Protein AF-0000000085050163 (afdb_homodimer)

Nearest PDB structures (foldseek):
  8awo-assembly1_B  TM=8.388E-01  e=6.035E-08  Thermotoga maritima
  8awn-assembly1_A-2  TM=8.348E-01  e=1.025E-07  Thermotoga maritima
  8awp-assembly1_B  TM=8.359E-01  e=2.039E-07  Thermotoga maritima
  8hjx-assembly1_B  TM=8.318E-01  e=3.650E-07  Thermotoga maritima MSB8
  8zyg-assembly1_B  TM=8.337E-01  e=4.279E-07  Thermotoga maritima MSB8

Sequence (232 aa):
MVVVDERTIEKTEPNPHGRIGLSTSYRISDQAPNRSMEFRKRILHPGSAIGLHPIDHDEVYYVISGTGEVTSDGIAKPLSAGMAAYLYSGSEVGIKQTGSEPLTLIIAYPLKERKPMVVVDERTIEKTEPNPHGRIGLSTSYRISDQAPNRSMEFRKRILHPGSAIGLHPIDHDEVYYVISGTGEVTSDGIAKPLSAGMAAYLYSGSEVGIKQTGSEPLTLIIAYPLKERKP

Secondary structure (DSSP, 8-state):
-EEEEGGGSEEEEEPTTT-BSEEEEE-GGGGSTTEEEEEEEEEEPTT-EEEEEE-SS-EEEEEEESEEEEEETTEEEEEETTEEEEE-TT-EEEEEEESSS-EEEEEEEEEEEEE-/-EEEEGGGSEEEEEPTTT-BSEEEEE-GGGGSTTEEEEEEEEEEPTT-EEEEEE-SS-EEEEEEESEEEEEETTEEEEEETTEEEEE-TT-EEEEEEESSS-EEEEEEEEEEEEE-

Organism: Asticcacaulis excentricus (strain ATCC 15261 / DSM 4724 / KCTC 12464 / NCIMB 9791 / VKM B-1370 / CB 48) (NCBI:txid573065)

Solvent-accessible surface area (backbone atoms only — not comparable to full-atom values): 11155 Å² total; per-residue (Å²): 114,41,78,45,55,41,84,81,51,62,42,78,42,67,23,57,53,82,51,35,45,44,22,42,37,26,60,57,36,76,74,36,67,61,27,50,47,48,41,31,39,37,32,29,32,62,74,6,28,37,36,71,42,76,38,86,37,43,36,36,45,34,26,71,34,40,28,28,38,37,31,44,70,86,46,73,45,79,42,34,55,52,19,32,37,42,38,52,51,73,34,37,33,30,36,31,33,34,70,86,49,46,20,29,31,40,39,38,31,49,43,96,58,66,38,107,113,44,77,45,54,41,82,80,51,61,41,78,42,66,24,58,53,82,50,37,45,45,22,42,36,24,61,58,37,76,75,35,68,61,29,49,47,47,41,30,39,35,34,28,32,62,74,7,27,38,35,72,43,76,39,87,36,44,36,35,46,34,27,70,35,39,27,27,38,38,33,44,69,86,46,73,46,81,40,34,53,52,21,32,38,42,40,51,51,73,36,36,34,31,37,32,33,34,70,85,49,47,20,30,32,40,40,38,32,50,42,96,58,67,37,105

Structure (mmCIF, N/CA/C/O backbone):
data_AF-0000000085050163-model_v1
#
loop_
_entity.id
_entity.type
_entity.pdbx_description
1 polymer 'Cupin 2 conserved barrel domain protein'
#
loop_
_atom_site.group_PDB
_atom_site.id
_atom_site.type_symbol
_atom_site.label_atom_id
_atom_site.label_alt_id
_atom_site.label_comp_id
_atom_site.label_asym_id
_atom_site.label_entity_id
_atom_site.label_seq_id
_atom_site.pdbx_PDB_ins_code
_atom_site.Cartn_x
_atom_site.Cartn_y
_atom_site.Cartn_z
_atom_site.occupancy
_atom_site.B_iso_or_equiv
_atom_site.auth_seq_id
_atom_site.auth_comp_id
_atom_site.auth_asym_id
_atom_site.auth_atom_id
_atom_site.pdbx_PDB_model_num
ATOM 1 N N . MET A 1 1 ? -11.891 -13.156 -2.633 1 98.38 1 MET A N 1
ATOM 2 C CA . MET A 1 1 ? -11.188 -11.984 -3.143 1 98.38 1 MET A CA 1
ATOM 3 C C . MET A 1 1 ? -12.172 -10.906 -3.582 1 98.38 1 MET A C 1
ATOM 5 O O . MET A 1 1 ? -13.266 -11.219 -4.051 1 98.38 1 MET A O 1
ATOM 9 N N . VAL A 1 2 ? -11.805 -9.617 -3.42 1 98.81 2 VAL A N 1
ATOM 10 C CA . VAL A 1 2 ? -12.508 -8.469 -3.979 1 98.81 2 VAL A CA 1
ATOM 11 C C . VAL A 1 2 ? -11.578 -7.699 -4.914 1 98.81 2 VAL A C 1
ATOM 13 O O . VAL A 1 2 ? -10.469 -7.332 -4.531 1 98.81 2 VAL A O 1
ATOM 16 N N . VAL A 1 3 ? -11.992 -7.48 -6.156 1 98.94 3 VAL A N 1
ATOM 17 C CA . VAL A 1 3 ? -11.234 -6.668 -7.102 1 98.94 3 VAL A CA 1
ATOM 18 C C . VAL A 1 3 ? -11.867 -5.285 -7.219 1 98.94 3 VAL A C 1
ATOM 20 O O . VAL A 1 3 ? -13.078 -5.164 -7.41 1 98.94 3 VAL A O 1
ATOM 23 N N . VAL A 1 4 ? -11.102 -4.293 -7.125 1 98.94 4 VAL A N 1
ATOM 24 C CA . VAL A 1 4 ? -11.555 -2.906 -7.125 1 98.94 4 VAL A CA 1
ATOM 25 C C . VAL A 1 4 ? -10.844 -2.127 -8.227 1 98.94 4 VAL A C 1
ATOM 27 O O . VAL A 1 4 ? -9.617 -2.188 -8.352 1 98.94 4 VAL A O 1
ATOM 30 N N . ASP A 1 5 ? -11.578 -1.452 -9.031 1 98.94 5 ASP A N 1
ATOM 31 C CA . ASP A 1 5 ? -11.055 -0.436 -9.938 1 98.94 5 ASP A CA 1
ATOM 32 C C . ASP A 1 5 ? -11.148 0.957 -9.32 1 98.94 5 ASP A C 1
ATOM 34 O O . ASP A 1 5 ? -12.25 1.485 -9.141 1 98.94 5 ASP A O 1
ATOM 38 N N . GLU A 1 6 ? -9.969 1.551 -9.039 1 98.88 6 GLU A N 1
ATOM 39 C CA . GLU A 1 6 ? -10.008 2.814 -8.305 1 98.88 6 GLU A CA 1
ATOM 40 C C . GLU A 1 6 ? -10.812 3.865 -9.07 1 98.88 6 GLU A C 1
ATOM 42 O O . GLU A 1 6 ? -11.391 4.77 -8.461 1 98.88 6 GLU A O 1
ATOM 47 N N . ARG A 1 7 ? -10.961 3.742 -10.305 1 98.69 7 ARG A N 1
ATOM 48 C CA . ARG A 1 7 ? -11.695 4.719 -11.102 1 98.69 7 ARG A CA 1
ATOM 49 C C . ARG A 1 7 ? -13.172 4.738 -10.727 1 98.69 7 ARG A C 1
ATOM 51 O O . ARG A 1 7 ? -13.883 5.707 -11.016 1 98.69 7 ARG A O 1
ATOM 58 N N . THR A 1 8 ? -13.625 3.67 -10.156 1 98.81 8 THR A N 1
ATOM 59 C CA . THR A 1 8 ? -15.047 3.564 -9.836 1 98.81 8 THR A CA 1
ATOM 60 C C . THR A 1 8 ? -15.336 4.145 -8.453 1 98.81 8 THR A C 1
ATOM 62 O O . THR A 1 8 ? -16.5 4.242 -8.047 1 98.81 8 THR A O 1
ATOM 65 N N . ILE A 1 9 ? -14.32 4.59 -7.746 1 98.81 9 ILE A N 1
ATOM 66 C CA . ILE A 1 9 ? -14.539 5.008 -6.367 1 98.81 9 ILE A CA 1
ATOM 67 C C . ILE A 1 9 ? -13.898 6.375 -6.133 1 98.81 9 ILE A C 1
ATOM 69 O O . ILE A 1 9 ? -13.719 6.797 -4.984 1 98.81 9 ILE A O 1
ATOM 73 N N . GLU A 1 10 ? -13.484 7.02 -7.164 1 98.81 10 GLU A N 1
ATOM 74 C CA . GLU A 1 10 ? -12.82 8.32 -7.094 1 98.81 10 GLU A CA 1
ATOM 75 C C . GLU A 1 10 ? -13.727 9.367 -6.453 1 98.81 10 GLU A C 1
ATOM 77 O O . GLU A 1 10 ? -14.906 9.477 -6.801 1 98.81 10 GLU A O 1
ATOM 82 N N . LYS A 1 11 ? -13.18 10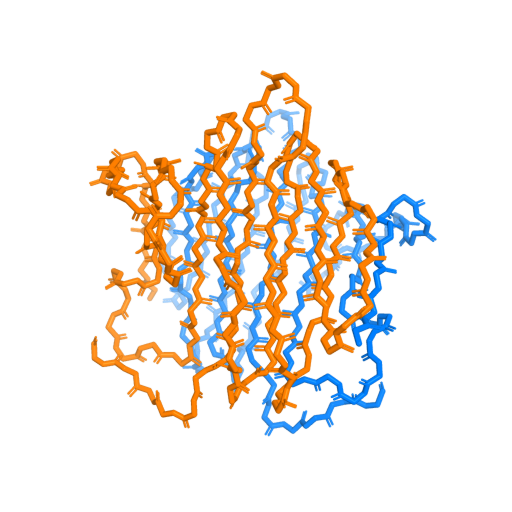.07 -5.488 1 98.81 11 LYS A N 1
ATOM 83 C CA . LYS A 1 11 ? -13.93 11.148 -4.855 1 98.81 11 LYS A CA 1
ATOM 84 C C . LYS A 1 11 ? -13.023 12.328 -4.508 1 98.81 11 LYS A C 1
ATOM 86 O O . LYS A 1 11 ? -11.977 12.141 -3.891 1 98.81 11 LYS A O 1
ATOM 91 N N . THR A 1 12 ? -13.359 13.531 -4.945 1 98.75 12 THR A N 1
ATOM 92 C CA . THR A 1 12 ? -12.688 14.742 -4.48 1 98.75 12 THR A CA 1
ATOM 93 C C . THR A 1 12 ? -13.344 15.273 -3.209 1 98.75 12 THR A C 1
ATOM 95 O O . THR A 1 12 ? -14.555 15.492 -3.174 1 98.75 12 THR A O 1
ATOM 98 N N . GLU A 1 13 ? -12.586 15.477 -2.17 1 98.62 13 GLU A N 1
ATOM 99 C CA . GLU A 1 13 ? -13.133 15.859 -0.87 1 98.62 13 GLU A CA 1
ATOM 100 C C . GLU A 1 13 ? -12.094 16.578 -0.021 1 98.62 13 GLU A C 1
ATOM 102 O O . GLU A 1 13 ? -10.898 16.531 -0.319 1 98.62 13 GLU A O 1
ATOM 107 N N . PRO A 1 14 ? -12.578 17.344 0.993 1 98.38 14 PRO A N 1
ATOM 108 C CA . PRO A 1 14 ? -11.602 17.922 1.92 1 98.38 14 PRO A CA 1
ATOM 109 C C . PRO A 1 14 ? -10.711 16.859 2.576 1 98.38 14 PRO A C 1
ATOM 111 O O . PRO A 1 14 ? -11.148 15.727 2.777 1 98.38 14 PRO A O 1
ATOM 114 N N . ASN A 1 15 ? -9.453 17.297 2.84 1 98.38 15 ASN A N 1
ATOM 115 C CA . ASN A 1 15 ? -8.539 16.359 3.477 1 98.38 15 ASN A CA 1
ATOM 116 C C . ASN A 1 15 ? -8.953 16.062 4.914 1 98.38 15 ASN A C 1
ATOM 118 O O . ASN A 1 15 ? -9.555 16.906 5.582 1 98.38 15 ASN A O 1
ATOM 122 N N . PRO A 1 16 ? -8.641 14.867 5.32 1 97.69 16 PRO A N 1
ATOM 123 C CA . PRO A 1 16 ? -8.883 14.57 6.73 1 97.69 16 PRO A CA 1
ATOM 124 C C . PRO A 1 16 ? -7.941 15.32 7.668 1 97.69 16 PRO A C 1
ATOM 126 O O . PRO A 1 16 ? -6.895 15.805 7.234 1 97.69 16 PRO A O 1
ATOM 129 N N . HIS A 1 17 ? -8.422 15.391 8.914 1 98 17 HIS A N 1
ATOM 130 C CA . HIS A 1 17 ? -7.625 15.938 10 1 98 17 HIS A CA 1
ATOM 131 C C . HIS A 1 17 ? -7.266 17.406 9.742 1 98 17 HIS A C 1
ATOM 133 O O . HIS A 1 17 ? -6.098 17.719 9.531 1 98 17 HIS A O 1
ATOM 139 N N . GLY A 1 18 ? -8.133 18.281 9.82 1 96.38 18 GLY A N 1
ATOM 140 C CA . GLY A 1 18 ? -7.895 19.703 9.719 1 96.38 18 GLY A CA 1
ATOM 141 C C . GLY A 1 18 ? -8.578 20.344 8.523 1 96.38 18 GLY A C 1
ATOM 142 O O . GLY A 1 18 ? -8.766 21.562 8.477 1 96.38 18 GLY A O 1
ATOM 143 N N . ARG A 1 19 ? -8.953 19.484 7.441 1 96.44 19 ARG A N 1
ATOM 144 C CA . ARG A 1 19 ? -9.594 19.969 6.223 1 96.44 19 ARG A CA 1
ATOM 145 C C . ARG A 1 19 ? -8.711 20.984 5.5 1 96.44 19 ARG A C 1
ATOM 147 O O . ARG A 1 19 ? -9.195 22.031 5.062 1 96.44 19 ARG A O 1
ATOM 154 N N . ILE A 1 20 ? -7.508 20.688 5.441 1 98.31 20 ILE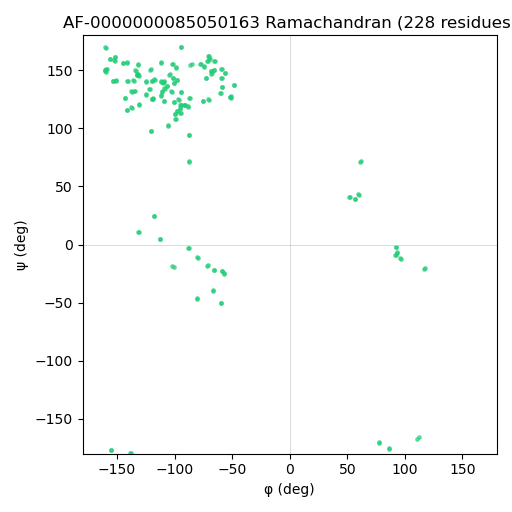 A N 1
ATOM 155 C CA . ILE A 1 20 ? -6.543 21.594 4.816 1 98.31 20 ILE A CA 1
ATOM 156 C C . ILE A 1 20 ? -6.469 21.312 3.318 1 98.31 20 ILE A C 1
ATOM 158 O O . ILE A 1 20 ? -5.703 20.438 2.881 1 98.31 20 ILE A O 1
ATOM 162 N N . GLY A 1 21 ? -7.215 22.016 2.539 1 98.56 21 GLY A N 1
ATOM 163 C CA . GLY A 1 21 ? -7.238 21.828 1.098 1 98.56 21 GLY A CA 1
ATOM 164 C C . GLY A 1 21 ? -8.047 20.609 0.666 1 98.56 21 GLY A C 1
ATOM 165 O O . GLY A 1 21 ? -8.758 20.016 1.476 1 98.56 21 GLY A O 1
ATOM 166 N N . LEU A 1 22 ? -7.883 20.359 -0.637 1 98.69 22 LEU A N 1
ATOM 167 C CA . LEU A 1 22 ? -8.648 19.266 -1.237 1 98.69 22 LEU A CA 1
ATOM 168 C C . LEU A 1 22 ? -7.738 18.125 -1.638 1 98.69 22 LEU A C 1
ATOM 170 O O . LEU A 1 22 ? -6.527 18.297 -1.792 1 98.69 22 LEU A O 1
ATOM 174 N N . SER A 1 23 ? -8.32 16.984 -1.714 1 98.81 23 SER A N 1
ATOM 175 C CA . SER A 1 23 ? -7.664 15.812 -2.266 1 98.81 23 SER A CA 1
ATOM 176 C C . SER A 1 23 ? -8.633 14.977 -3.1 1 98.81 23 SER A C 1
ATOM 178 O O . SER A 1 23 ? -9.844 15.164 -3.021 1 98.81 23 SER A O 1
ATOM 180 N N . THR A 1 24 ? -8.078 14.219 -3.982 1 98.94 24 THR A N 1
ATOM 181 C CA . THR A 1 24 ? -8.797 13.117 -4.605 1 98.94 24 THR A CA 1
ATOM 182 C C . THR A 1 24 ? -8.516 11.805 -3.875 1 98.94 24 THR A C 1
ATOM 184 O O . THR A 1 24 ? -7.363 11.375 -3.781 1 98.94 24 THR A O 1
ATOM 187 N N . SER A 1 25 ? -9.586 11.219 -3.379 1 98.88 25 SER A N 1
ATOM 188 C CA . SER A 1 25 ? -9.422 10.031 -2.543 1 98.88 25 SER A CA 1
ATOM 189 C C . SER A 1 25 ? -9.922 8.781 -3.254 1 98.88 25 SER A C 1
ATOM 191 O O . SER A 1 25 ? -10.906 8.828 -3.998 1 98.88 25 SER A O 1
ATOM 193 N N . TYR A 1 26 ? -9.211 7.648 -3.135 1 98.94 26 TYR A N 1
ATOM 194 C CA . TYR A 1 26 ? -9.586 6.293 -3.52 1 98.94 26 TYR A CA 1
ATOM 195 C C . TYR A 1 26 ? -9.562 5.359 -2.316 1 98.94 26 TYR A C 1
ATOM 197 O O . TYR A 1 26 ? -8.508 4.852 -1.938 1 98.94 26 TYR A O 1
ATOM 205 N N . ARG A 1 27 ? -10.727 5.133 -1.739 1 98.69 27 ARG A N 1
ATOM 206 C CA . ARG A 1 27 ? -10.828 4.301 -0.543 1 98.69 27 ARG A CA 1
ATOM 207 C C . ARG A 1 27 ? -10.992 2.83 -0.911 1 98.69 27 ARG A C 1
ATOM 209 O O . ARG A 1 27 ? -12.023 2.225 -0.624 1 98.69 27 ARG A O 1
ATOM 216 N N . ILE A 1 28 ? -9.984 2.283 -1.381 1 98.94 28 ILE A N 1
ATOM 217 C CA . ILE A 1 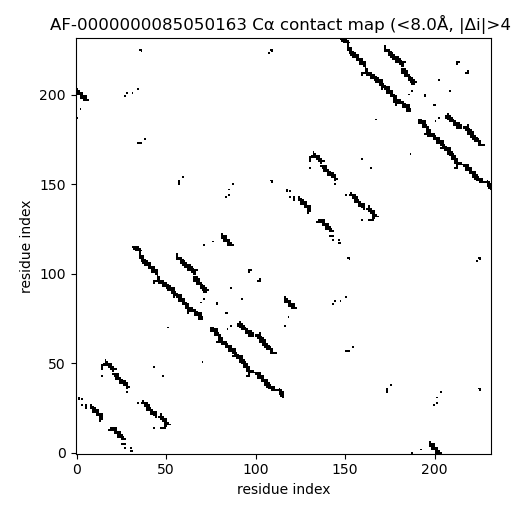28 ? -9.953 0.977 -2.029 1 98.94 28 ILE A CA 1
ATOM 218 C C . ILE A 1 28 ? -10.438 -0.095 -1.058 1 98.94 28 ILE A C 1
ATOM 220 O O . ILE A 1 28 ? -11.375 -0.843 -1.366 1 98.94 28 ILE A O 1
ATOM 224 N N . SER A 1 29 ? -9.914 -0.163 0.158 1 98.81 29 SER A N 1
ATOM 225 C CA . SER A 1 29 ? -10.211 -1.256 1.078 1 98.81 29 SER A CA 1
ATOM 226 C C . SER A 1 29 ? -11.641 -1.158 1.605 1 98.81 29 SER A C 1
ATOM 228 O O . SER A 1 29 ? -12.172 -2.129 2.145 1 98.81 29 SER A O 1
ATOM 230 N N . ASP A 1 30 ? -12.242 0.038 1.482 1 98.56 30 ASP A N 1
ATOM 231 C CA . ASP A 1 30 ? -13.641 0.165 1.875 1 98.56 30 ASP A CA 1
ATOM 232 C C . ASP A 1 30 ? -14.523 -0.822 1.109 1 98.56 30 ASP A C 1
ATOM 234 O O . ASP A 1 30 ? -15.625 -1.149 1.548 1 98.56 30 ASP A O 1
ATOM 238 N N . GLN A 1 31 ? -14.086 -1.239 -0.059 1 98.75 31 GLN A N 1
ATOM 239 C CA . GLN A 1 31 ? -14.891 -2.115 -0.904 1 98.75 31 GLN A CA 1
ATOM 240 C C . GLN A 1 31 ? -14.797 -3.564 -0.438 1 98.75 31 GLN A C 1
ATOM 242 O O . GLN A 1 31 ? -15.562 -4.418 -0.896 1 98.75 31 GLN A O 1
ATOM 247 N N . ALA A 1 32 ? -13.898 -3.928 0.448 1 98.75 32 ALA A N 1
ATOM 248 C CA . ALA A 1 32 ? -13.672 -5.281 0.947 1 98.75 32 ALA A CA 1
ATOM 249 C C . ALA A 1 32 ? -14.359 -5.492 2.293 1 98.75 32 ALA A C 1
ATOM 251 O O . ALA A 1 32 ? -13.922 -4.957 3.312 1 98.75 32 ALA A O 1
ATOM 252 N N . PRO A 1 33 ? -15.406 -6.246 2.299 1 98.5 33 PRO A N 1
ATOM 253 C CA . PRO A 1 33 ? -16.047 -6.516 3.592 1 98.5 33 PRO A CA 1
ATOM 254 C C . PRO A 1 33 ? -15.148 -7.328 4.527 1 98.5 33 PRO A C 1
ATOM 256 O O . PRO A 1 33 ? -14.32 -8.117 4.066 1 98.5 33 PRO A O 1
ATOM 259 N N . ASN A 1 34 ? -15.336 -7.094 5.801 1 98.5 34 ASN A N 1
ATOM 260 C CA . ASN A 1 34 ? -14.633 -7.848 6.836 1 98.5 34 ASN A CA 1
ATOM 261 C C . ASN A 1 34 ? -13.117 -7.758 6.668 1 98.5 34 ASN A C 1
ATOM 263 O O . ASN A 1 34 ? -12.414 -8.758 6.809 1 98.5 34 ASN A O 1
ATOM 267 N N . ARG A 1 35 ? -12.664 -6.598 6.309 1 98.62 35 ARG A N 1
ATOM 268 C CA . ARG A 1 35 ? -11.242 -6.379 6.059 1 98.62 35 ARG A CA 1
ATOM 269 C C . ARG A 1 35 ? -10.469 -6.25 7.367 1 98.62 35 ARG A C 1
ATOM 271 O O . ARG A 1 35 ? -11.008 -5.781 8.367 1 98.62 35 ARG A O 1
ATOM 278 N N . SER A 1 36 ? -9.148 -6.559 7.32 1 98.81 36 SER A N 1
ATOM 279 C CA . SER A 1 36 ? -8.281 -6.457 8.484 1 98.81 36 SER A CA 1
ATOM 280 C C . SER A 1 36 ? -7.25 -5.348 8.312 1 98.81 36 SER A C 1
ATOM 282 O O . SER A 1 36 ? -6.359 -5.18 9.148 1 98.81 36 SER A O 1
ATOM 284 N N . MET A 1 37 ? -7.352 -4.605 7.215 1 98.81 37 MET A N 1
ATOM 285 C CA . MET A 1 37 ? -6.438 -3.498 6.973 1 98.81 37 MET A CA 1
ATOM 286 C C . MET A 1 37 ? -7.094 -2.426 6.109 1 98.81 37 MET A C 1
ATOM 288 O O . MET A 1 37 ? -8.07 -2.701 5.406 1 98.81 37 MET A O 1
ATOM 292 N N . GLU A 1 38 ? -6.574 -1.278 6.195 1 98.88 38 GLU A N 1
ATOM 293 C CA . GLU A 1 38 ? -6.922 -0.18 5.297 1 98.88 38 GLU A CA 1
ATOM 294 C C . GLU A 1 38 ? -5.867 -0.006 4.207 1 98.88 38 GLU A C 1
ATOM 296 O O . GLU A 1 38 ? -4.676 -0.183 4.453 1 98.88 38 GLU A O 1
ATOM 301 N N . PHE A 1 39 ? -6.254 0.23 3.029 1 98.94 39 PHE A N 1
ATOM 302 C CA . PHE A 1 39 ? -5.438 0.543 1.863 1 98.94 39 PHE A CA 1
ATOM 303 C C . PHE A 1 39 ? -6.109 1.605 1.001 1 98.94 39 PHE A C 1
ATOM 305 O O . PHE A 1 39 ? -7.184 1.369 0.44 1 98.94 39 PHE A O 1
ATOM 312 N N . ARG A 1 40 ? -5.461 2.74 0.92 1 98.94 40 ARG A N 1
ATOM 313 C CA . ARG A 1 40 ? -6.023 3.885 0.213 1 98.94 40 ARG A CA 1
ATOM 314 C C . ARG A 1 40 ? -4.984 4.527 -0.702 1 98.94 40 ARG A C 1
ATOM 316 O O . ARG A 1 40 ? -3.781 4.43 -0.45 1 98.94 40 ARG A O 1
ATOM 323 N N . LYS A 1 41 ? -5.457 5.066 -1.732 1 98.94 41 LYS A N 1
ATOM 324 C CA . LYS A 1 41 ? -4.703 6.043 -2.514 1 98.94 41 LYS A CA 1
ATOM 325 C C . LYS A 1 41 ? -5.277 7.445 -2.338 1 98.94 41 LYS A C 1
ATOM 327 O O . LYS A 1 41 ? -6.496 7.621 -2.293 1 98.94 41 LYS A O 1
ATOM 332 N N . ARG A 1 42 ? -4.48 8.383 -2.131 1 98.94 42 ARG A N 1
ATOM 333 C CA . ARG A 1 42 ? -4.926 9.766 -1.989 1 98.94 42 ARG A CA 1
ATOM 334 C C . ARG A 1 42 ? -4.004 10.719 -2.746 1 98.94 42 ARG A C 1
ATOM 336 O O . ARG A 1 42 ? -2.779 10.602 -2.66 1 98.94 42 ARG A O 1
ATOM 343 N N . ILE A 1 43 ? -4.555 11.578 -3.502 1 98.94 43 ILE A N 1
ATOM 344 C CA . ILE A 1 43 ? -3.834 12.625 -4.215 1 98.94 43 ILE A CA 1
ATOM 345 C C . ILE A 1 43 ? -4.074 13.969 -3.539 1 98.94 43 ILE A C 1
ATOM 347 O O . ILE A 1 43 ? -5.16 14.547 -3.65 1 98.94 43 ILE A O 1
ATOM 351 N N . LEU A 1 44 ? -3.107 14.414 -2.797 1 98.94 44 LEU A N 1
ATOM 352 C CA . LEU A 1 44 ? -3.193 15.734 -2.188 1 98.94 44 LEU A CA 1
ATOM 353 C C . LEU A 1 44 ? -2.945 16.828 -3.223 1 98.94 44 LEU A C 1
ATOM 355 O O . LEU A 1 44 ? -1.889 16.859 -3.855 1 98.94 44 LEU A O 1
ATOM 359 N N . HIS A 1 45 ? -3.906 17.734 -3.357 1 98.94 45 HIS A N 1
ATOM 360 C CA . HIS A 1 45 ? -3.758 18.828 -4.305 1 98.94 45 HIS A CA 1
ATOM 361 C C . HIS A 1 45 ? -2.725 19.844 -3.814 1 98.94 45 HIS A C 1
ATOM 363 O O . HIS A 1 45 ? -2.383 19.859 -2.631 1 98.94 45 HIS A O 1
ATOM 369 N N . PRO A 1 46 ? -2.176 20.625 -4.766 1 98.81 46 PRO A N 1
ATOM 370 C CA . PRO A 1 46 ? -1.146 21.578 -4.348 1 98.81 46 PRO A CA 1
ATOM 371 C C . PRO A 1 46 ? -1.59 22.438 -3.168 1 98.81 46 PRO A C 1
ATOM 373 O O . PRO A 1 46 ? -2.686 23 -3.191 1 98.81 46 PRO A O 1
ATOM 376 N N .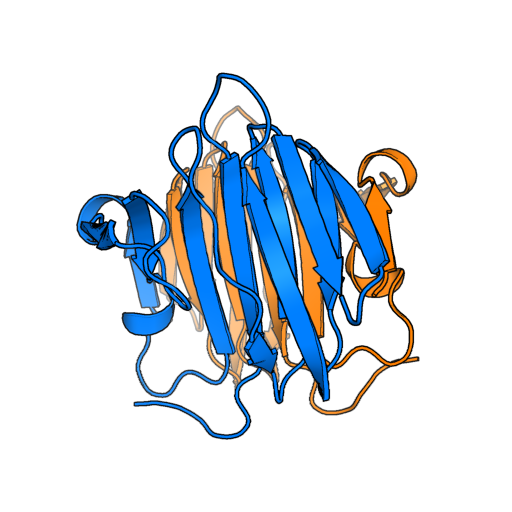 GLY A 1 47 ? -0.765 22.438 -2.178 1 98.38 47 GLY A N 1
ATOM 377 C CA . GLY A 1 47 ? -1.018 23.281 -1.013 1 98.38 47 GLY A CA 1
ATOM 378 C C . GLY A 1 47 ? -1.8 22.562 0.074 1 98.38 47 GLY A C 1
ATOM 379 O O . GLY A 1 47 ? -2.004 23.109 1.16 1 98.38 47 GLY A O 1
ATOM 380 N N . SER A 1 48 ? -2.195 21.359 -0.12 1 98.75 48 SER A N 1
ATOM 381 C CA . SER A 1 48 ? -3.053 20.641 0.814 1 98.75 48 SER A CA 1
ATOM 382 C C . SER A 1 48 ? -2.23 19.797 1.782 1 98.75 48 SER A C 1
ATOM 384 O O . SER A 1 48 ? -1.017 19.656 1.617 1 98.75 48 SER A O 1
ATOM 386 N N . ALA A 1 49 ? -2.955 19.281 2.797 1 98.88 49 ALA A N 1
ATOM 387 C CA . ALA A 1 49 ? -2.287 18.469 3.803 1 98.88 49 ALA A CA 1
ATOM 388 C C . ALA A 1 49 ? -3.287 17.578 4.543 1 98.88 49 ALA A C 1
ATOM 390 O O . ALA A 1 49 ? -4.48 17.891 4.586 1 98.88 49 ALA A O 1
ATOM 391 N N . ILE A 1 50 ? -2.766 16.469 4.977 1 98.88 50 ILE A N 1
ATOM 392 C CA . ILE A 1 50 ? -3.391 15.766 6.094 1 98.88 50 ILE A CA 1
ATOM 393 C C . ILE A 1 50 ? -2.828 16.297 7.41 1 98.88 50 ILE A C 1
ATOM 395 O O . ILE A 1 50 ? -1.631 16.172 7.676 1 98.88 50 ILE A O 1
ATOM 399 N N . GLY A 1 51 ? -3.666 16.828 8.188 1 98.81 51 GLY A N 1
ATOM 400 C CA . GLY A 1 51 ? -3.207 17.5 9.398 1 98.81 51 GLY A CA 1
ATOM 401 C C . GLY A 1 51 ? -2.686 16.531 10.445 1 98.81 51 GLY A C 1
ATOM 402 O O . GLY A 1 51 ? -2.98 15.344 10.398 1 98.81 51 GLY A O 1
ATOM 403 N N . LEU A 1 52 ? -1.909 17.125 11.398 1 98.81 52 LEU A N 1
ATOM 404 C CA . LEU A 1 52 ? -1.368 16.328 12.492 1 98.81 52 LEU A CA 1
ATOM 405 C C . LEU A 1 52 ? -2.488 15.656 13.289 1 98.81 52 LEU A C 1
ATOM 407 O O . LEU A 1 52 ? -3.5 16.281 13.594 1 98.81 52 LEU A O 1
ATOM 411 N N . HIS A 1 53 ? -2.359 14.398 13.625 1 98.88 53 HIS A N 1
ATOM 412 C CA . HIS A 1 53 ? -3.328 13.633 14.406 1 98.88 53 HIS A CA 1
ATOM 413 C C . HIS A 1 53 ? -2.686 12.398 15.023 1 98.88 53 HIS A C 1
ATOM 415 O O . HIS A 1 53 ? -1.735 11.844 14.461 1 98.88 53 HIS A O 1
ATOM 421 N N . PRO A 1 54 ? -3.141 11.984 16.141 1 98.75 54 PRO A N 1
ATOM 422 C CA . PRO A 1 54 ? -2.629 10.742 16.734 1 98.75 54 PRO A CA 1
ATOM 423 C C . PRO A 1 54 ? -3.121 9.5 16 1 98.75 54 PRO A C 1
ATOM 425 O O . PRO A 1 54 ? -4.246 9.477 15.492 1 98.75 54 PRO A O 1
ATOM 428 N N . ILE A 1 55 ? -2.244 8.523 15.914 1 98.75 55 ILE A N 1
ATOM 429 C CA . ILE A 1 55 ? -2.674 7.246 15.344 1 98.75 55 ILE A CA 1
ATOM 430 C C . ILE A 1 55 ? -2.463 6.133 16.359 1 98.75 55 ILE A C 1
ATOM 432 O O . ILE A 1 55 ? -1.535 6.191 17.172 1 98.75 55 ILE A O 1
ATOM 436 N N . ASP A 1 56 ? -3.271 5.117 16.297 1 98.5 56 ASP A N 1
ATOM 437 C CA . ASP A 1 56 ? -3.178 3.977 17.203 1 98.5 56 ASP A CA 1
ATOM 438 C C . ASP A 1 56 ? -2.879 2.688 16.438 1 98.5 56 ASP A C 1
ATOM 440 O O . ASP A 1 56 ? -3.266 1.601 16.875 1 98.5 56 ASP A O 1
ATOM 444 N N . HIS A 1 57 ? -2.332 2.781 15.367 1 98.75 57 HIS A N 1
ATOM 445 C CA . HIS A 1 57 ? -1.829 1.732 14.484 1 98.75 57 HIS A CA 1
ATOM 446 C C . HIS A 1 57 ? -0.553 2.174 13.773 1 98.75 57 HIS A C 1
ATOM 448 O O . HIS A 1 57 ? -0.278 3.371 13.672 1 98.75 57 HIS A O 1
ATOM 454 N N . ASP A 1 58 ? 0.284 1.175 13.328 1 98.88 58 ASP A N 1
ATOM 455 C CA . ASP A 1 58 ? 1.297 1.547 12.344 1 98.88 58 ASP A CA 1
ATOM 456 C C . ASP A 1 58 ? 0.652 1.978 11.031 1 98.88 58 ASP A C 1
ATOM 458 O O . ASP A 1 58 ? -0.498 1.629 10.75 1 98.88 58 ASP A O 1
ATOM 462 N N . GLU A 1 59 ? 1.414 2.734 10.305 1 98.88 59 GLU A N 1
ATOM 463 C CA . GLU A 1 59 ? 0.908 3.264 9.039 1 98.88 59 GLU A CA 1
ATOM 464 C C . GLU A 1 59 ? 2.047 3.547 8.062 1 98.88 59 GLU A C 1
ATOM 466 O O . GLU A 1 59 ? 3.127 3.977 8.469 1 98.88 59 GLU A O 1
ATOM 471 N N . VAL A 1 60 ? 1.831 3.248 6.793 1 99 60 VAL A N 1
ATOM 472 C CA . VAL A 1 60 ? 2.812 3.572 5.766 1 99 60 VAL A CA 1
ATOM 473 C C . VAL A 1 60 ? 2.258 4.66 4.848 1 99 60 VAL A C 1
ATOM 475 O O . VAL A 1 60 ? 1.107 4.586 4.41 1 99 60 VAL A O 1
ATOM 478 N N . TYR A 1 61 ? 2.969 5.734 4.617 1 99 61 TYR A N 1
ATOM 479 C CA . TYR A 1 61 ? 2.811 6.66 3.502 1 99 61 TYR A CA 1
ATOM 480 C C . TYR A 1 61 ? 3.832 6.375 2.408 1 99 61 TYR A C 1
ATOM 482 O O . TYR A 1 61 ? 5.039 6.52 2.625 1 99 61 TYR A O 1
ATOM 490 N N . TYR A 1 62 ? 3.457 5.926 1.286 1 99 62 TYR A N 1
ATOM 491 C CA . TYR A 1 62 ? 4.324 5.723 0.132 1 99 62 TYR A CA 1
ATOM 492 C C . TYR A 1 62 ? 3.996 6.711 -0.979 1 99 62 TYR A C 1
ATOM 494 O O . TYR A 1 62 ? 2.832 6.859 -1.36 1 99 62 TYR A O 1
ATOM 502 N N . VAL A 1 63 ? 5.016 7.383 -1.546 1 99 63 VAL A N 1
ATOM 503 C CA . VAL A 1 63 ? 4.797 8.422 -2.547 1 99 63 VAL A CA 1
ATOM 504 C C . VAL A 1 63 ? 4.93 7.828 -3.947 1 99 63 VAL A C 1
ATOM 506 O O . VAL A 1 63 ? 5.992 7.324 -4.316 1 99 63 VAL A O 1
ATOM 509 N N . ILE A 1 64 ? 3.848 7.879 -4.645 1 98.94 64 ILE A N 1
ATOM 510 C CA . ILE A 1 64 ? 3.867 7.473 -6.047 1 98.94 64 ILE A CA 1
ATOM 511 C C . ILE A 1 64 ? 4.422 8.609 -6.902 1 98.94 64 ILE A C 1
ATOM 513 O O . ILE A 1 64 ? 5.254 8.383 -7.781 1 98.94 64 ILE A O 1
ATOM 517 N N . SER A 1 65 ? 3.947 9.773 -6.668 1 98.88 65 SER A N 1
ATOM 518 C CA . SER A 1 65 ? 4.406 10.961 -7.391 1 98.88 65 SER A CA 1
ATOM 519 C C . SER A 1 65 ? 4.262 12.219 -6.539 1 98.88 65 SER A C 1
ATOM 521 O O . SER A 1 65 ? 3.492 12.234 -5.574 1 98.88 65 SER A O 1
ATOM 523 N N . GLY A 1 66 ? 4.988 13.266 -6.922 1 98.75 66 GLY A N 1
ATOM 524 C CA . GLY A 1 66 ? 4.949 14.531 -6.207 1 98.75 66 GLY A CA 1
ATOM 525 C C . GLY A 1 66 ? 5.918 14.586 -5.043 1 98.75 66 GLY A C 1
ATOM 526 O O . GLY A 1 66 ? 6.812 13.75 -4.93 1 98.75 66 GLY A O 1
ATOM 527 N N . THR A 1 67 ? 5.809 15.719 -4.328 1 98.75 67 THR A N 1
ATOM 528 C CA . THR A 1 67 ? 6.691 15.977 -3.199 1 98.75 67 THR A CA 1
ATOM 529 C C . THR A 1 67 ? 5.898 16.453 -1.989 1 98.75 67 THR A C 1
ATOM 531 O O . THR A 1 67 ? 4.895 17.156 -2.141 1 98.75 67 THR A O 1
ATOM 534 N N . GLY A 1 68 ? 6.383 16.047 -0.845 1 98.81 68 GLY A N 1
ATOM 535 C CA . GLY A 1 68 ? 5.754 16.469 0.395 1 98.81 68 GLY A CA 1
ATOM 536 C C . GLY A 1 68 ? 6.703 16.453 1.579 1 98.81 68 GLY A C 1
ATOM 537 O O . GLY A 1 68 ? 7.914 16.297 1.409 1 98.81 68 GLY A O 1
ATOM 538 N N . GLU A 1 69 ? 6.16 16.766 2.701 1 98.94 69 GLU A N 1
ATOM 539 C CA . GLU A 1 69 ? 6.84 16.688 3.992 1 98.94 69 GLU A CA 1
ATOM 540 C C . GLU A 1 69 ? 5.996 15.953 5.023 1 98.94 69 GLU A C 1
ATOM 542 O O . GLU A 1 69 ? 4.855 16.344 5.297 1 98.94 69 GLU A O 1
ATOM 547 N N . VAL A 1 70 ? 6.551 14.891 5.543 1 98.94 70 VAL A N 1
ATOM 548 C CA . VAL A 1 70 ? 5.867 14.094 6.559 1 98.94 70 VAL A CA 1
ATOM 549 C C . VAL A 1 70 ? 6.363 14.492 7.945 1 98.94 70 VAL A C 1
ATOM 551 O O . VAL A 1 70 ? 7.543 14.812 8.125 1 98.94 70 VAL A O 1
ATOM 554 N N . THR A 1 71 ? 5.453 14.523 8.836 1 98.94 71 THR A N 1
ATOM 555 C CA . THR A 1 71 ? 5.793 14.844 10.219 1 98.94 71 THR A CA 1
ATOM 556 C C . THR A 1 71 ? 5.375 13.711 11.156 1 98.94 71 THR A C 1
ATOM 558 O O . THR A 1 71 ? 4.277 13.164 11.023 1 98.94 71 THR A O 1
ATOM 561 N N . SER A 1 72 ? 6.246 13.328 12.039 1 98.94 72 SER A N 1
ATOM 562 C CA . SER A 1 72 ? 5.969 12.398 13.133 1 98.94 72 SER A CA 1
ATOM 563 C C . SER A 1 72 ? 6.594 12.867 14.438 1 98.94 72 SER A C 1
ATOM 565 O O . SER A 1 72 ? 7.812 13.047 14.516 1 98.94 72 SER A O 1
ATOM 567 N N . ASP A 1 73 ? 5.703 13.117 15.391 1 98.75 73 ASP A N 1
ATOM 568 C CA . ASP A 1 73 ? 6.125 13.531 16.719 1 98.75 73 ASP A CA 1
ATOM 569 C C . ASP A 1 73 ? 7.082 14.719 16.656 1 98.75 73 ASP A C 1
ATOM 571 O O . ASP A 1 73 ? 8.156 14.688 17.281 1 98.75 73 ASP A O 1
ATOM 575 N N . GLY A 1 74 ? 6.77 15.555 15.844 1 98.69 74 GLY A N 1
ATOM 576 C CA . GLY A 1 74 ? 7.473 16.828 15.797 1 98.69 74 GLY A CA 1
ATOM 577 C C . GLY A 1 74 ? 8.656 16.828 14.852 1 98.69 74 GLY A C 1
ATOM 578 O O . GLY A 1 74 ? 9.266 17.859 14.602 1 98.69 74 GLY A O 1
ATOM 579 N N . ILE A 1 75 ? 9.023 15.711 14.344 1 98.81 75 ILE A N 1
ATOM 580 C CA . ILE A 1 75 ? 10.125 15.617 13.391 1 98.81 75 ILE A CA 1
ATOM 581 C C . ILE A 1 75 ? 9.57 15.609 11.969 1 98.81 75 ILE A C 1
ATOM 583 O O . ILE A 1 75 ? 8.734 14.773 11.625 1 98.81 75 ILE A O 1
ATOM 587 N N . ALA A 1 76 ? 10.047 16.531 11.156 1 98.88 76 ALA A N 1
ATOM 588 C CA . ALA A 1 76 ? 9.617 16.641 9.766 1 98.88 76 ALA A CA 1
ATOM 589 C C . ALA A 1 76 ? 10.703 16.141 8.812 1 98.88 76 ALA A C 1
ATOM 591 O O . ALA A 1 76 ? 11.883 16.422 9.016 1 98.88 76 ALA A O 1
ATOM 592 N N . LYS A 1 77 ? 10.312 15.367 7.797 1 98.94 77 LYS A N 1
ATOM 593 C CA . LYS A 1 77 ? 11.227 14.875 6.766 1 98.94 77 LYS A CA 1
ATOM 594 C C . LYS A 1 77 ? 10.609 15.008 5.379 1 98.94 77 LYS A C 1
ATOM 596 O O . LYS A 1 77 ? 9.414 14.797 5.199 1 98.94 77 LYS A O 1
ATOM 601 N N . PRO A 1 78 ? 11.422 15.375 4.387 1 98.88 78 PRO A N 1
ATOM 602 C CA . PRO A 1 78 ? 10.906 15.406 3.016 1 98.88 78 PRO A CA 1
ATOM 603 C C . PRO A 1 78 ? 10.594 14.008 2.48 1 98.88 78 PRO A C 1
ATOM 605 O O . PRO A 1 78 ? 11.258 13.039 2.85 1 98.88 78 PRO A O 1
ATOM 608 N N . LEU A 1 79 ? 9.625 13.922 1.677 1 98.75 79 LEU A N 1
ATOM 609 C CA . LEU A 1 79 ? 9.211 12.703 0.981 1 98.75 79 LEU A CA 1
ATOM 610 C C . LEU A 1 79 ? 8.938 12.992 -0.491 1 98.75 79 LEU A C 1
ATOM 612 O O . LEU A 1 79 ? 8.227 13.938 -0.821 1 98.75 79 LEU A O 1
ATOM 616 N N . SER A 1 80 ? 9.453 12.211 -1.362 1 98.75 80 SER A N 1
ATOM 617 C CA . SER A 1 80 ? 9.203 12.344 -2.793 1 98.75 80 SER A CA 1
ATOM 618 C C . SER A 1 80 ? 8.977 10.984 -3.447 1 98.75 80 SER A C 1
ATOM 620 O O . SER A 1 80 ? 9.016 9.953 -2.775 1 98.75 80 SER A O 1
ATOM 622 N N . ALA A 1 81 ? 8.75 11 -4.727 1 98.81 81 ALA A N 1
ATOM 623 C CA . ALA A 1 81 ? 8.375 9.789 -5.449 1 98.81 81 ALA A CA 1
ATOM 624 C C . ALA A 1 81 ? 9.359 8.656 -5.16 1 98.81 81 ALA A C 1
ATOM 626 O O . ALA A 1 81 ? 10.578 8.844 -5.234 1 98.81 81 ALA A O 1
ATOM 627 N N . GLY A 1 82 ? 8.82 7.52 -4.738 1 98.88 82 GLY A N 1
ATOM 628 C CA . GLY A 1 82 ? 9.641 6.352 -4.461 1 98.88 82 GLY A CA 1
ATOM 629 C C . GLY A 1 82 ? 10.07 6.258 -3.008 1 98.88 82 GLY A C 1
ATOM 630 O O . GLY A 1 82 ? 10.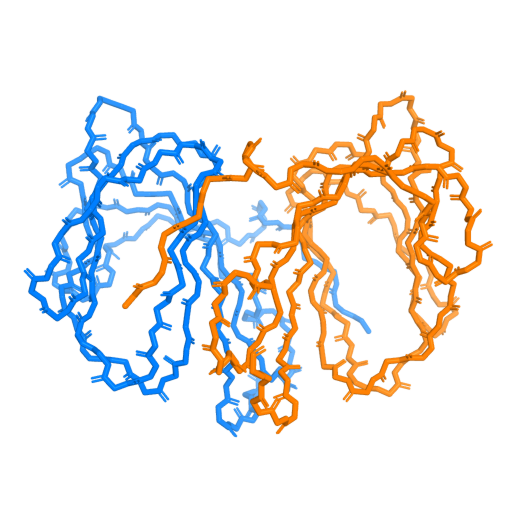68 5.266 -2.6 1 98.88 82 GLY A O 1
ATOM 631 N N . MET A 1 83 ? 9.766 7.258 -2.266 1 98.94 83 MET A N 1
ATOM 632 C CA . MET A 1 83 ? 10.062 7.211 -0.837 1 98.94 83 MET A CA 1
ATOM 633 C C . MET A 1 83 ? 8.828 6.836 -0.036 1 98.94 83 MET A C 1
ATOM 635 O O . MET A 1 83 ? 7.699 7.098 -0.466 1 98.94 83 MET A O 1
ATOM 639 N N . ALA A 1 84 ? 9.07 6.227 1.089 1 99 84 ALA A N 1
ATOM 640 C CA . ALA A 1 84 ? 8.016 5.855 2.029 1 99 84 ALA A CA 1
ATOM 641 C C . ALA A 1 84 ? 8.375 6.277 3.451 1 99 84 ALA A C 1
ATOM 643 O O . ALA A 1 84 ? 9.555 6.34 3.807 1 99 84 ALA A O 1
ATOM 644 N N . ALA A 1 85 ? 7.383 6.625 4.199 1 99 85 ALA A N 1
ATOM 645 C CA . ALA A 1 85 ? 7.508 6.758 5.648 1 99 85 ALA A CA 1
ATOM 646 C C . ALA A 1 85 ? 6.762 5.641 6.367 1 99 85 ALA A C 1
ATOM 648 O O . ALA A 1 85 ? 5.586 5.383 6.082 1 99 85 ALA A O 1
ATOM 649 N N . TYR A 1 86 ? 7.406 4.938 7.148 1 99 86 TYR A N 1
ATOM 650 C CA . TYR A 1 86 ? 6.77 4.051 8.109 1 99 86 TYR A CA 1
ATOM 651 C C . TYR A 1 86 ? 6.527 4.766 9.438 1 99 86 TYR A C 1
ATOM 653 O O . TYR A 1 86 ? 7.473 5.227 10.078 1 99 86 TYR A O 1
ATOM 661 N N . LEU A 1 87 ? 5.297 4.84 9.805 1 98.94 87 LEU A N 1
ATOM 662 C CA . LEU A 1 87 ? 4.848 5.562 10.992 1 98.94 87 LEU A CA 1
ATOM 663 C C . LEU A 1 87 ? 4.332 4.598 12.055 1 98.94 87 LEU A C 1
ATOM 665 O O . LEU A 1 87 ? 3.648 3.623 11.734 1 98.94 87 LEU A O 1
ATOM 669 N N . TYR A 1 88 ? 4.656 4.879 13.305 1 98.88 88 TYR A N 1
ATOM 670 C CA . TYR A 1 88 ? 4.402 3.896 14.344 1 98.88 88 TYR A CA 1
ATOM 671 C C . TYR A 1 88 ? 3.188 4.289 15.18 1 98.88 88 TYR A C 1
ATOM 673 O O . TYR A 1 88 ? 2.951 5.473 15.43 1 98.88 88 TYR A O 1
ATOM 681 N N . SER A 1 89 ? 2.482 3.207 15.633 1 98.75 89 SER A N 1
ATOM 682 C CA . SER A 1 89 ? 1.396 3.383 16.594 1 98.75 89 SER A CA 1
ATOM 683 C C . SER A 1 89 ? 1.829 4.262 17.75 1 98.75 89 SER A C 1
ATOM 685 O O . SER A 1 89 ? 2.945 4.125 18.266 1 98.75 89 SER A O 1
ATOM 687 N N . GLY A 1 90 ? 0.95 5.172 18.156 1 98.75 90 GLY A N 1
ATOM 688 C CA . GLY A 1 90 ? 1.216 6.047 19.281 1 98.75 90 GLY A CA 1
ATOM 689 C C . GLY A 1 90 ? 1.766 7.398 18.875 1 98.75 90 GLY A C 1
ATOM 690 O O . GLY A 1 90 ? 1.826 8.32 19.688 1 98.75 90 GLY A O 1
ATOM 691 N N . SER A 1 91 ? 2.162 7.598 17.641 1 98.88 91 SER A N 1
ATOM 692 C CA . SER A 1 91 ? 2.752 8.844 17.172 1 98.88 91 SER A CA 1
ATOM 693 C C . SER A 1 91 ? 1.677 9.836 16.734 1 98.88 91 SER A C 1
ATOM 695 O O . SER A 1 91 ? 0.541 9.445 16.469 1 98.88 91 SER A O 1
ATOM 697 N N . GLU A 1 92 ? 2.021 11.07 16.797 1 98.94 92 GLU A N 1
ATOM 698 C CA . GLU A 1 92 ? 1.282 12.117 16.094 1 98.94 92 GLU A CA 1
ATOM 699 C C . GLU A 1 92 ? 1.866 12.383 14.711 1 98.94 92 GLU A C 1
ATOM 701 O O . GLU A 1 92 ? 3.029 12.773 14.586 1 98.94 92 GLU A O 1
ATOM 706 N N . VAL A 1 93 ? 1.037 12.188 13.664 1 98.94 93 VAL A N 1
ATOM 707 C CA . VAL A 1 93 ? 1.631 12.195 12.336 1 98.94 93 VAL A CA 1
ATOM 708 C C . VAL A 1 93 ? 0.819 13.094 11.414 1 98.94 93 VAL A C 1
ATOM 710 O O . VAL A 1 93 ? -0.356 13.367 11.672 1 98.94 93 VAL A O 1
ATOM 713 N N . GLY A 1 94 ? 1.415 13.625 10.406 1 98.94 94 GLY A N 1
ATOM 714 C CA . GLY A 1 94 ? 0.82 14.391 9.32 1 98.94 94 GLY A CA 1
ATOM 715 C C . GLY A 1 94 ? 1.688 14.438 8.078 1 98.94 94 GLY A C 1
ATOM 716 O O . GLY A 1 94 ? 2.834 13.984 8.102 1 98.94 94 GLY A O 1
ATOM 717 N N . ILE A 1 95 ? 1.104 14.922 7.02 1 98.94 95 ILE A N 1
ATOM 718 C CA . ILE A 1 95 ? 1.871 15.086 5.789 1 98.94 95 ILE A CA 1
ATOM 719 C C . ILE A 1 95 ? 1.302 16.25 4.973 1 98.94 95 ILE A C 1
ATOM 721 O O . ILE A 1 95 ? 0.083 16.422 4.895 1 98.94 95 ILE A O 1
ATOM 725 N N . LYS A 1 96 ? 2.152 16.984 4.395 1 98.88 96 LYS A N 1
ATOM 726 C CA . LYS A 1 96 ? 1.752 18.094 3.547 1 98.88 96 LYS A CA 1
ATOM 727 C C . LYS A 1 96 ? 2.361 17.969 2.152 1 98.88 96 LYS A C 1
ATOM 729 O O . LYS A 1 96 ? 3.492 17.516 2.002 1 98.88 96 LYS A O 1
ATOM 734 N N . GLN A 1 97 ? 1.539 18.312 1.177 1 98.88 97 GLN A N 1
ATOM 735 C CA . GLN A 1 97 ? 2.037 18.438 -0.189 1 98.88 97 GLN A CA 1
ATOM 736 C C . GLN A 1 97 ? 2.936 19.656 -0.336 1 98.88 97 GLN A C 1
ATOM 738 O O . GLN A 1 97 ? 2.586 20.75 0.119 1 98.88 97 GLN A O 1
ATOM 743 N N . THR A 1 98 ? 4.125 19.25 -0.828 1 97.75 98 THR A N 1
ATOM 744 C CA . THR A 1 98 ? 5.062 20.344 -1.099 1 97.75 98 THR A CA 1
ATOM 745 C C . THR A 1 98 ? 5.398 20.406 -2.586 1 97.75 98 THR A C 1
ATOM 747 O O . THR A 1 98 ? 5.312 19.391 -3.293 1 97.75 98 THR A O 1
ATOM 750 N N . GLY A 1 99 ? 5.531 21.438 -3.195 1 92.62 99 GLY A N 1
ATOM 751 C CA . GLY A 1 99 ? 5.828 21.594 -4.613 1 92.62 99 GLY A CA 1
ATOM 752 C C . GLY A 1 99 ? 4.676 22.188 -5.398 1 92.62 99 GLY A C 1
ATOM 753 O O . GLY A 1 99 ? 3.695 22.656 -4.82 1 92.62 99 GLY A O 1
ATOM 754 N N . SER A 1 100 ? 4.84 22.047 -6.773 1 97.38 100 SER A N 1
ATOM 755 C CA . SER A 1 100 ? 3.824 22.641 -7.641 1 97.38 100 SER A CA 1
ATOM 756 C C . SER A 1 100 ? 2.865 21.578 -8.172 1 97.38 100 SER A C 1
ATOM 758 O O . SER A 1 100 ? 1.786 21.906 -8.672 1 97.38 100 SER A O 1
ATOM 760 N N . GLU A 1 101 ? 3.238 20.297 -8.133 1 98.56 101 GLU A N 1
ATOM 761 C CA . GLU A 1 101 ? 2.4 19.203 -8.602 1 98.56 101 GLU A CA 1
ATOM 762 C C . GLU A 1 101 ? 1.743 18.469 -7.438 1 98.56 101 GLU A C 1
ATOM 764 O O . GLU A 1 101 ? 2.27 18.469 -6.32 1 98.56 101 GLU A O 1
ATOM 769 N N . PRO A 1 102 ? 0.629 17.828 -7.668 1 98.94 102 PRO A N 1
ATOM 770 C CA . PRO A 1 102 ? -0.027 17.078 -6.602 1 98.94 102 PRO A CA 1
ATOM 771 C C . PRO A 1 102 ? 0.867 15.977 -6.023 1 98.94 102 PRO A C 1
ATOM 773 O O . PRO A 1 102 ? 1.782 15.5 -6.695 1 98.94 102 PRO A O 1
ATOM 776 N N . LEU A 1 103 ? 0.631 15.695 -4.77 1 98.94 103 LEU A N 1
ATOM 777 C CA . LEU A 1 103 ? 1.292 14.594 -4.07 1 98.94 103 LEU A CA 1
ATOM 778 C C . LEU A 1 103 ? 0.399 13.359 -4.035 1 98.94 103 LEU A C 1
ATOM 780 O O . LEU A 1 103 ? -0.673 13.383 -3.426 1 98.94 103 LEU A O 1
ATOM 784 N N . THR A 1 104 ? 0.808 12.266 -4.688 1 98.94 104 THR A N 1
ATOM 785 C CA . THR A 1 104 ? 0.051 11.016 -4.723 1 98.94 104 THR A CA 1
ATOM 786 C C . THR A 1 104 ? 0.623 10.008 -3.732 1 98.94 104 THR A C 1
ATOM 788 O O . THR A 1 104 ? 1.789 9.625 -3.834 1 98.94 104 THR A O 1
ATOM 791 N N . LEU A 1 105 ? -0.278 9.562 -2.811 1 98.94 105 LEU A N 1
ATOM 792 C CA . LEU A 1 105 ? 0.13 8.688 -1.719 1 98.94 105 LEU A CA 1
ATOM 793 C C . LEU A 1 105 ? -0.621 7.363 -1.777 1 98.94 105 LEU A C 1
ATOM 795 O O . LEU A 1 105 ? -1.809 7.332 -2.107 1 98.94 105 LEU A O 1
ATOM 799 N N . ILE A 1 106 ? 0.098 6.328 -1.484 1 99 106 ILE A N 1
ATOM 800 C CA . ILE A 1 106 ? -0.552 5.141 -0.939 1 99 106 ILE A CA 1
ATOM 801 C C . ILE A 1 106 ? -0.489 5.172 0.586 1 99 106 ILE A C 1
ATOM 803 O O . ILE A 1 106 ? 0.559 5.469 1.164 1 99 106 ILE A O 1
ATOM 807 N N . ILE A 1 107 ? -1.601 4.938 1.216 1 99 107 ILE A N 1
ATOM 808 C CA . ILE A 1 107 ? -1.722 4.855 2.668 1 99 107 ILE A CA 1
ATOM 809 C C . ILE A 1 107 ? -2.219 3.471 3.068 1 99 107 ILE A C 1
ATOM 811 O O . ILE A 1 107 ? -3.244 3.004 2.568 1 99 107 ILE A O 1
ATOM 815 N N . ALA A 1 108 ? -1.515 2.816 3.918 1 99 108 ALA A N 1
ATOM 816 C CA . ALA A 1 108 ? -1.91 1.482 4.359 1 99 108 ALA A CA 1
ATOM 817 C C . ALA A 1 108 ? -1.642 1.294 5.848 1 99 108 ALA A C 1
ATOM 819 O O . ALA A 1 108 ? -0.614 1.743 6.359 1 99 108 ALA A O 1
ATOM 820 N N . TYR A 1 109 ? -2.525 0.637 6.539 1 98.94 109 TYR A N 1
ATOM 821 C CA . TYR A 1 109 ? -2.322 0.356 7.953 1 98.94 109 TYR A CA 1
ATOM 822 C C . TYR A 1 109 ? -3.205 -0.798 8.414 1 98.94 109 TYR A C 1
ATOM 824 O O . TYR A 1 109 ? -4.293 -1.01 7.871 1 98.94 109 TYR A O 1
ATOM 832 N N . PRO A 1 110 ? -2.752 -1.564 9.406 1 98.81 110 PRO A N 1
ATOM 833 C CA . PRO A 1 110 ? -3.57 -2.648 9.953 1 98.81 110 PRO A CA 1
ATOM 834 C C . PRO A 1 110 ? -4.707 -2.143 10.836 1 98.81 110 PRO A C 1
ATOM 836 O O . PRO A 1 110 ? -4.621 -1.043 11.391 1 98.81 110 PRO A O 1
ATOM 839 N N . LEU A 1 111 ? -5.707 -2.934 10.883 1 98.31 111 LEU A N 1
ATOM 840 C CA . LEU A 1 111 ? -6.828 -2.658 11.773 1 98.31 111 LEU A CA 1
ATOM 841 C C . LEU A 1 111 ? -6.75 -3.529 13.023 1 98.31 111 LEU A C 1
ATOM 843 O O . LEU A 1 111 ? -6.359 -4.695 12.953 1 98.31 111 LEU A O 1
ATOM 847 N N . LYS A 1 112 ? -7.125 -2.951 14.102 1 95.5 112 LYS A N 1
ATOM 848 C CA . LYS A 1 112 ? -7.172 -3.711 15.344 1 95.5 112 LYS A CA 1
ATOM 849 C C . LYS A 1 112 ? -8.25 -4.793 15.289 1 95.5 112 LYS A C 1
ATOM 851 O O . LYS A 1 112 ? -8.062 -5.883 15.828 1 95.5 112 LYS A O 1
ATOM 856 N N . GLU A 1 113 ? -9.32 -4.453 14.727 1 96.25 113 GLU A N 1
ATOM 857 C CA . GLU A 1 113 ? -10.453 -5.344 14.508 1 96.25 113 GLU A CA 1
ATOM 858 C C . GLU A 1 113 ? -10.945 -5.262 13.062 1 96.25 113 GLU A C 1
ATOM 860 O O . GLU A 1 113 ? -10.883 -4.203 12.438 1 96.25 113 GLU A O 1
ATOM 865 N N . ARG A 1 114 ? -11.367 -6.391 12.641 1 96.94 114 ARG A N 1
ATOM 866 C CA . ARG A 1 114 ? -11.898 -6.418 11.281 1 96.94 114 ARG A CA 1
ATOM 867 C C . ARG A 1 114 ? -13.07 -5.457 11.141 1 96.94 114 ARG A C 1
ATOM 869 O O . ARG A 1 114 ? -13.883 -5.316 12.055 1 96.94 114 ARG A O 1
ATOM 876 N N . LYS A 1 115 ? -13.109 -4.832 9.945 1 95.44 115 LYS A N 1
ATOM 877 C CA . LYS A 1 115 ? -14.211 -3.918 9.648 1 95.44 115 LYS A CA 1
ATOM 878 C C . LYS A 1 115 ? -15.156 -4.516 8.609 1 95.44 115 LYS A C 1
ATOM 880 O O . LYS A 1 115 ? -14.711 -5.129 7.641 1 95.44 115 LYS A O 1
ATOM 885 N N . PRO A 1 116 ? -16.438 -4.285 8.852 1 88.81 116 PRO A N 1
ATOM 886 C CA . PRO A 1 116 ? -17.406 -4.812 7.883 1 88.81 116 PRO A CA 1
ATOM 887 C C . PRO A 1 116 ? -17.375 -4.066 6.551 1 88.81 116 PRO A C 1
ATOM 889 O O . PRO A 1 116 ? -17.031 -2.885 6.512 1 88.81 116 PRO A O 1
ATOM 892 N N . MET B 1 1 ? 9.453 7.402 13.469 1 98.44 1 MET B N 1
ATOM 893 C CA . MET B 1 1 ? 9.242 7.195 12.039 1 98.44 1 MET B CA 1
ATOM 894 C C . MET B 1 1 ? 10.516 6.695 11.367 1 98.44 1 MET B C 1
ATOM 896 O O . MET B 1 1 ? 11.617 7.035 11.797 1 98.44 1 MET B O 1
ATOM 900 N N . VAL B 1 2 ? 10.383 5.852 10.32 1 98.81 2 VAL B N 1
ATOM 901 C CA . VAL B 1 2 ? 11.469 5.453 9.43 1 98.81 2 VAL B CA 1
ATOM 902 C C . VAL B 1 2 ? 11.148 5.898 8 1 98.81 2 VAL B C 1
ATOM 904 O O . VAL B 1 2 ? 10.07 5.605 7.477 1 98.81 2 VAL B O 1
ATOM 907 N N . VAL B 1 3 ? 12.062 6.641 7.375 1 98.94 3 VAL B N 1
ATOM 908 C CA . VAL B 1 3 ? 11.906 7.031 5.977 1 98.94 3 VAL B CA 1
ATOM 909 C C . VAL B 1 3 ? 12.805 6.164 5.094 1 98.94 3 VAL B C 1
ATOM 911 O O . VAL B 1 3 ? 13.992 6 5.379 1 98.94 3 VAL B O 1
ATOM 914 N N . VAL B 1 4 ? 12.273 5.648 4.07 1 98.94 4 VAL B N 1
ATOM 915 C CA . VAL B 1 4 ? 12.969 4.727 3.176 1 98.94 4 VAL B CA 1
ATOM 916 C C . VAL B 1 4 ? 12.914 5.254 1.744 1 98.94 4 VAL B C 1
ATOM 918 O O . VAL B 1 4 ? 11.844 5.621 1.252 1 98.94 4 VAL B O 1
ATOM 921 N N . ASP B 1 5 ? 14.023 5.316 1.108 1 98.94 5 ASP B N 1
ATOM 922 C CA . ASP B 1 5 ? 14.109 5.512 -0.336 1 98.94 5 ASP B CA 1
ATOM 923 C C . ASP B 1 5 ? 14.234 4.176 -1.062 1 98.94 5 ASP B C 1
ATOM 925 O O . ASP B 1 5 ? 15.266 3.502 -0.958 1 98.94 5 ASP B O 1
ATOM 929 N N . GLU B 1 6 ? 13.18 3.826 -1.845 1 98.88 6 GLU B N 1
ATOM 930 C CA . GLU B 1 6 ? 13.18 2.494 -2.441 1 98.88 6 GLU B CA 1
ATOM 931 C C . GLU B 1 6 ? 14.414 2.285 -3.316 1 98.88 6 GLU B C 1
ATOM 933 O O . GLU B 1 6 ? 14.875 1.154 -3.484 1 98.88 6 GLU B O 1
ATOM 938 N N . ARG B 1 7 ? 15.008 3.285 -3.787 1 98.69 7 ARG B N 1
ATOM 939 C CA . ARG B 1 7 ? 16.172 3.164 -4.656 1 98.69 7 ARG B CA 1
ATOM 940 C C . ARG B 1 7 ? 17.359 2.568 -3.908 1 98.69 7 ARG B C 1
ATOM 942 O O . ARG B 1 7 ? 18.297 2.062 -4.523 1 98.69 7 ARG B O 1
ATOM 949 N N . THR B 1 8 ? 17.328 2.688 -2.621 1 98.81 8 THR B N 1
ATOM 950 C CA . THR B 1 8 ? 18.453 2.223 -1.826 1 98.81 8 THR B CA 1
ATOM 951 C C . THR B 1 8 ? 18.297 0.747 -1.47 1 98.81 8 THR B C 1
ATOM 953 O O . THR B 1 8 ? 19.203 0.143 -0.887 1 98.81 8 THR B O 1
ATOM 956 N N . ILE B 1 9 ? 17.188 0.127 -1.852 1 98.81 9 ILE B N 1
ATOM 957 C CA . ILE B 1 9 ? 16.938 -1.237 -1.397 1 98.81 9 ILE B CA 1
ATOM 958 C C . ILE B 1 9 ? 16.547 -2.113 -2.584 1 98.81 9 ILE B C 1
ATOM 960 O O . ILE B 1 9 ? 16.031 -3.215 -2.404 1 98.81 9 ILE B O 1
ATOM 964 N N . GLU B 1 10 ? 16.703 -1.618 -3.756 1 98.81 10 GLU B N 1
ATOM 965 C CA . GLU B 1 10 ? 16.344 -2.32 -4.984 1 98.81 10 GLU B CA 1
ATOM 966 C C . GLU B 1 10 ? 17.125 -3.629 -5.121 1 98.81 10 GLU B C 1
ATOM 968 O O . GLU B 1 10 ? 18.328 -3.664 -4.914 1 98.81 10 GLU B O 1
ATOM 973 N N . LYS B 1 11 ? 16.391 -4.695 -5.395 1 98.81 11 LYS B N 1
ATOM 974 C CA . LYS B 1 11 ? 17.031 -5.984 -5.621 1 98.81 11 LYS B CA 1
ATOM 975 C C . LYS B 1 11 ? 16.328 -6.777 -6.711 1 98.81 11 LYS B C 1
ATOM 977 O O . LYS B 1 11 ? 15.102 -6.922 -6.676 1 98.81 11 LYS B O 1
ATOM 982 N N . THR B 1 12 ? 17.031 -7.23 -7.738 1 98.81 12 THR B N 1
ATOM 983 C CA . THR B 1 12 ? 16.484 -8.18 -8.703 1 98.81 12 THR B CA 1
ATOM 984 C C . THR B 1 12 ? 16.688 -9.617 -8.219 1 98.81 12 THR B C 1
ATOM 986 O O . THR B 1 12 ? 17.812 -10.016 -7.906 1 98.81 12 THR B O 1
ATOM 989 N N . GLU B 1 13 ? 15.641 -10.391 -8.148 1 98.62 13 GLU B N 1
ATOM 990 C CA . GLU B 1 13 ? 15.703 -11.734 -7.578 1 98.62 13 GLU B CA 1
ATOM 991 C C . GLU B 1 13 ? 14.578 -12.617 -8.117 1 98.62 13 GLU B C 1
ATOM 993 O O . GLU B 1 13 ? 13.609 -12.109 -8.688 1 98.62 13 GLU B O 1
ATOM 998 N N . PRO B 1 14 ? 14.773 -13.961 -8.008 1 98.44 14 PRO B N 1
ATOM 999 C CA . PRO B 1 14 ? 13.648 -14.828 -8.367 1 98.44 14 PRO B CA 1
ATOM 1000 C C . PRO B 1 14 ? 12.383 -14.523 -7.57 1 98.44 14 PRO B C 1
ATOM 1002 O O . PRO B 1 14 ? 12.469 -14.094 -6.418 1 98.44 14 PRO B O 1
ATOM 1005 N N . ASN B 1 15 ? 11.242 -14.734 -8.266 1 98.44 15 ASN B N 1
ATOM 1006 C CA . ASN B 1 15 ? 9.977 -14.477 -7.578 1 98.44 15 ASN B CA 1
ATOM 1007 C C . ASN B 1 15 ? 9.727 -15.492 -6.461 1 98.44 15 ASN B C 1
ATOM 1009 O O . ASN B 1 15 ? 10.172 -16.641 -6.551 1 98.44 15 ASN B O 1
ATOM 1013 N N . PRO B 1 16 ? 9.039 -15.023 -5.457 1 97.75 16 PRO B N 1
ATOM 1014 C CA . PRO B 1 16 ? 8.648 -15.984 -4.426 1 97.75 16 PRO B CA 1
ATOM 1015 C C . PRO B 1 16 ? 7.586 -16.969 -4.914 1 97.75 16 PRO B C 1
ATOM 1017 O O . PRO B 1 16 ? 6.918 -16.719 -5.918 1 97.75 16 PRO B O 1
ATOM 1020 N N . HIS B 1 17 ? 7.543 -18.062 -4.152 1 98.06 17 HIS B N 1
ATOM 1021 C CA . HIS B 1 17 ? 6.512 -19.078 -4.348 1 98.06 17 HIS B CA 1
ATOM 1022 C C . HIS B 1 17 ? 6.59 -19.688 -5.75 1 98.06 17 HIS B C 1
ATOM 1024 O O . HIS B 1 17 ? 5.691 -19.484 -6.566 1 98.06 17 HIS B O 1
ATOM 1030 N N . GLY B 1 18 ? 7.531 -20.438 -6.047 1 96.56 18 GLY B N 1
ATOM 1031 C CA . GLY B 1 18 ? 7.652 -21.172 -7.297 1 96.56 18 GLY B CA 1
ATOM 1032 C C . GLY B 1 18 ? 8.859 -20.766 -8.117 1 96.56 18 GLY B C 1
ATOM 1033 O O . GLY B 1 18 ? 9.289 -21.5 -9.008 1 96.56 18 GLY B O 1
ATOM 1034 N N . ARG B 1 19 ? 9.453 -19.5 -7.859 1 96.62 19 ARG B N 1
ATOM 1035 C CA . ARG B 1 19 ? 10.602 -18.969 -8.586 1 96.62 19 ARG B CA 1
ATOM 1036 C C . ARG B 1 19 ? 10.297 -18.844 -10.078 1 96.62 19 ARG B C 1
ATOM 1038 O O . ARG B 1 19 ? 11.109 -19.234 -10.914 1 96.62 19 ARG B O 1
ATOM 1045 N N . ILE B 1 20 ? 9.164 -18.375 -10.359 1 98.44 20 ILE B N 1
ATOM 1046 C CA . ILE B 1 20 ? 8.727 -18.25 -11.75 1 98.44 20 ILE B CA 1
ATOM 1047 C C . ILE B 1 20 ? 9.188 -16.906 -12.305 1 98.44 20 ILE B C 1
ATOM 1049 O O . ILE B 1 20 ? 8.5 -15.891 -12.148 1 98.44 20 ILE B O 1
ATOM 1053 N N . GLY B 1 21 ? 10.297 -16.875 -12.945 1 98.56 21 GLY B N 1
ATOM 1054 C CA . GLY B 1 21 ? 10.844 -15.648 -13.508 1 98.56 21 GLY B CA 1
ATOM 1055 C C . GLY B 1 21 ? 11.5 -14.75 -12.477 1 98.56 21 GLY B C 1
ATOM 1056 O O . GLY B 1 21 ? 11.703 -15.164 -11.328 1 98.56 21 GLY B O 1
ATOM 1057 N N . LEU B 1 22 ? 11.805 -13.547 -12.984 1 98.75 22 LEU B N 1
ATOM 1058 C CA . LEU B 1 22 ? 12.508 -12.586 -12.141 1 98.75 22 LEU B CA 1
ATOM 1059 C C . LEU B 1 22 ? 11.609 -11.406 -11.797 1 98.75 22 LEU B C 1
ATOM 1061 O O . LEU B 1 22 ? 10.625 -11.148 -12.492 1 98.75 22 LEU B O 1
ATOM 1065 N N . SER B 1 23 ? 11.938 -10.781 -10.75 1 98.88 23 SER B N 1
ATOM 1066 C CA . SER B 1 23 ? 11.32 -9.508 -10.367 1 98.88 23 SER B CA 1
ATOM 1067 C C . SER B 1 23 ? 12.352 -8.562 -9.766 1 98.88 23 SER B C 1
ATOM 1069 O O . SER B 1 23 ? 13.453 -8.977 -9.398 1 98.88 23 SER B O 1
ATOM 1071 N N . THR B 1 24 ? 12.055 -7.309 -9.836 1 98.94 24 THR B N 1
ATOM 1072 C CA . THR B 1 24 ? 12.727 -6.305 -9.016 1 98.94 24 THR B CA 1
ATOM 1073 C C . THR B 1 24 ? 11.93 -6.023 -7.746 1 98.94 24 THR B C 1
ATOM 1075 O O . THR B 1 24 ? 10.773 -5.602 -7.816 1 98.94 24 THR B O 1
ATOM 1078 N N . SER B 1 25 ? 12.57 -6.266 -6.629 1 98.88 25 SER B N 1
ATOM 1079 C CA . SER B 1 25 ? 11.859 -6.172 -5.359 1 98.88 25 SER B CA 1
ATOM 1080 C C . SER B 1 25 ? 12.336 -4.973 -4.547 1 98.88 25 SER B C 1
ATOM 1082 O O . SER B 1 25 ? 13.523 -4.633 -4.574 1 98.88 25 SER B O 1
ATOM 1084 N N . TYR B 1 26 ? 11.422 -4.246 -3.898 1 98.94 26 TYR B N 1
ATOM 1085 C CA . TYR B 1 26 ? 11.641 -3.207 -2.896 1 98.94 26 TYR B CA 1
ATOM 1086 C C . TYR B 1 26 ? 10.961 -3.568 -1.581 1 98.94 26 TYR B C 1
ATOM 1088 O O . TYR B 1 26 ? 9.766 -3.342 -1.411 1 98.94 26 TYR B O 1
ATOM 1096 N N . ARG B 1 27 ? 11.734 -4.113 -0.662 1 98.62 27 ARG B N 1
ATOM 1097 C CA . ARG B 1 27 ? 11.195 -4.559 0.618 1 98.62 27 ARG B CA 1
ATOM 1098 C C . ARG B 1 27 ? 11.188 -3.422 1.634 1 98.62 27 ARG B C 1
ATOM 1100 O O . ARG B 1 27 ? 11.883 -3.484 2.648 1 98.62 27 ARG B O 1
ATOM 1107 N N . ILE B 1 28 ? 10.352 -2.529 1.435 1 98.94 28 ILE B N 1
ATOM 1108 C CA . ILE B 1 28 ? 10.312 -1.234 2.107 1 98.94 28 ILE B CA 1
ATOM 1109 C C . ILE B 1 28 ? 10.156 -1.439 3.613 1 98.94 28 ILE B C 1
ATOM 1111 O O . ILE B 1 28 ? 10.961 -0.939 4.402 1 98.94 28 ILE B O 1
ATOM 1115 N N . SER B 1 29 ? 9.195 -2.238 4.059 1 98.81 29 SER B N 1
ATOM 1116 C CA . SER B 1 29 ? 8.891 -2.355 5.48 1 98.81 29 SER B CA 1
ATOM 1117 C C . SER B 1 29 ? 9.984 -3.107 6.227 1 98.81 29 SER B C 1
ATOM 1119 O O . SER B 1 29 ? 10.062 -3.043 7.453 1 98.81 29 SER B O 1
ATOM 1121 N N . ASP B 1 30 ? 10.82 -3.85 5.477 1 98.56 30 ASP B N 1
ATOM 1122 C CA . ASP B 1 30 ? 11.945 -4.512 6.121 1 98.56 30 ASP B CA 1
ATOM 1123 C C . ASP B 1 30 ? 12.836 -3.502 6.84 1 98.56 30 ASP B C 1
ATOM 1125 O O . ASP B 1 30 ? 13.602 -3.867 7.738 1 98.56 30 ASP B O 1
ATOM 1129 N N . GLN B 1 31 ? 12.812 -2.252 6.414 1 98.69 31 GLN B N 1
ATOM 1130 C CA . GLN B 1 31 ? 13.688 -1.233 6.98 1 98.69 31 GLN B CA 1
ATOM 1131 C C . GLN B 1 31 ? 13.133 -0.703 8.297 1 98.69 31 GLN B C 1
ATOM 1133 O O . GLN B 1 31 ? 13.812 0.023 9.023 1 98.69 31 GLN B O 1
ATOM 1138 N N . ALA B 1 32 ? 11.906 -1.006 8.672 1 98.75 32 ALA B N 1
ATOM 1139 C CA . ALA B 1 32 ? 11.234 -0.532 9.883 1 98.75 32 ALA B CA 1
ATOM 1140 C C . ALA B 1 32 ? 11.281 -1.585 10.984 1 98.75 32 ALA B C 1
ATOM 1142 O O . ALA B 1 32 ? 10.586 -2.604 10.914 1 98.75 32 ALA B O 1
ATOM 1143 N N . PRO B 1 33 ? 12.062 -1.345 11.977 1 98.5 33 PRO B N 1
ATOM 1144 C CA . PRO B 1 33 ? 12.07 -2.314 13.078 1 98.5 33 PRO B CA 1
ATOM 1145 C C . PRO B 1 33 ? 10.742 -2.367 13.828 1 98.5 33 PRO B C 1
ATOM 1147 O O . PRO B 1 33 ? 10.016 -1.37 13.875 1 98.5 33 PRO B O 1
ATOM 1150 N N . ASN B 1 34 ? 10.453 -3.531 14.359 1 98.44 34 ASN B N 1
ATOM 1151 C CA . ASN B 1 34 ? 9.273 -3.729 15.188 1 98.44 34 ASN B CA 1
ATOM 1152 C C . ASN B 1 34 ? 7.996 -3.348 14.445 1 98.44 34 ASN B C 1
ATOM 1154 O O . ASN B 1 34 ? 7.105 -2.715 15.016 1 98.44 34 ASN B O 1
ATOM 1158 N N . ARG B 1 35 ? 7.953 -3.684 13.188 1 98.56 35 ARG B N 1
ATOM 1159 C CA . ARG B 1 35 ? 6.816 -3.332 12.344 1 98.56 35 ARG B CA 1
ATOM 1160 C C . ARG B 1 35 ? 5.641 -4.27 12.594 1 98.56 35 ARG B C 1
ATOM 1162 O O . ARG B 1 35 ? 5.832 -5.434 12.945 1 98.56 35 ARG B O 1
ATOM 1169 N N . SER B 1 36 ? 4.41 -3.777 12.297 1 98.81 36 SER B N 1
ATOM 1170 C CA . SER B 1 36 ? 3.195 -4.57 12.461 1 98.81 36 SER B CA 1
ATOM 1171 C C . SER B 1 36 ? 2.557 -4.887 11.109 1 98.81 36 SER B C 1
ATOM 1173 O O . SER B 1 36 ? 1.463 -5.449 11.055 1 98.81 36 SER B O 1
ATOM 1175 N N . MET B 1 37 ? 3.221 -4.5 10.039 1 98.81 37 MET B N 1
ATOM 1176 C CA . MET B 1 37 ? 2.715 -4.793 8.695 1 98.81 37 MET B CA 1
ATOM 1177 C C . MET B 1 37 ? 3.859 -4.895 7.695 1 98.81 37 MET B C 1
ATOM 1179 O O . MET B 1 37 ? 4.949 -4.375 7.934 1 98.81 37 MET B O 1
ATOM 1183 N N . GLU B 1 38 ? 3.602 -5.551 6.641 1 98.88 38 GLU B N 1
ATOM 1184 C CA . GLU B 1 38 ? 4.488 -5.59 5.48 1 98.88 38 GLU B CA 1
ATOM 1185 C C . GLU B 1 38 ? 4.008 -4.648 4.383 1 98.88 38 GLU B C 1
ATOM 1187 O O . GLU B 1 38 ? 2.801 -4.496 4.172 1 98.88 38 GLU B O 1
ATOM 1192 N N . PHE B 1 39 ? 4.871 -3.961 3.764 1 98.94 39 PHE B N 1
ATOM 1193 C CA . PHE B 1 39 ? 4.656 -3.086 2.617 1 98.94 39 PHE B CA 1
ATOM 1194 C C . PHE B 1 39 ? 5.809 -3.193 1.629 1 98.94 39 PHE B C 1
ATOM 1196 O O . PHE B 1 39 ? 6.945 -2.842 1.953 1 98.94 39 PHE B O 1
ATOM 1203 N N . ARG B 1 40 ? 5.48 -3.678 0.456 1 98.94 40 ARG B N 1
ATOM 1204 C CA . ARG B 1 40 ? 6.492 -3.934 -0.565 1 98.94 40 ARG B CA 1
ATOM 1205 C C . ARG B 1 40 ? 6.043 -3.4 -1.922 1 98.94 40 ARG B C 1
ATOM 1207 O O . ARG B 1 40 ? 4.848 -3.291 -2.189 1 98.94 40 ARG B O 1
ATOM 1214 N N . LYS B 1 41 ? 6.988 -3.031 -2.664 1 98.94 41 LYS B N 1
ATOM 1215 C CA . LYS B 1 41 ? 6.812 -2.865 -4.102 1 98.94 41 LYS B CA 1
ATOM 1216 C C . LYS B 1 41 ? 7.543 -3.959 -4.875 1 98.94 41 LYS B C 1
ATOM 1218 O O . LYS B 1 41 ? 8.656 -4.344 -4.516 1 98.94 41 LYS B O 1
ATOM 1223 N N . ARG B 1 42 ? 6.93 -4.516 -5.816 1 98.94 42 ARG B N 1
ATOM 1224 C CA . ARG B 1 42 ? 7.551 -5.547 -6.641 1 98.94 42 ARG B CA 1
ATOM 1225 C C . ARG B 1 42 ? 7.211 -5.348 -8.117 1 98.94 42 ARG B C 1
ATOM 1227 O O . ARG B 1 42 ? 6.055 -5.098 -8.461 1 98.94 42 ARG B O 1
ATOM 1234 N N . ILE B 1 43 ? 8.172 -5.395 -8.938 1 98.94 43 ILE B N 1
ATOM 1235 C CA . ILE B 1 43 ? 8.016 -5.328 -10.383 1 98.94 43 ILE B CA 1
ATOM 1236 C C . ILE B 1 43 ? 8.234 -6.711 -10.992 1 98.94 43 ILE B C 1
ATOM 1238 O O . ILE B 1 43 ? 9.367 -7.191 -11.062 1 98.94 43 ILE B O 1
ATOM 1242 N N . LEU B 1 44 ? 7.168 -7.348 -11.328 1 98.94 44 LEU B N 1
ATOM 1243 C CA . LEU B 1 44 ? 7.273 -8.633 -12.016 1 98.94 44 LEU B CA 1
ATOM 1244 C C . LEU B 1 44 ? 7.672 -8.438 -13.477 1 98.94 44 LEU B C 1
ATOM 1246 O O . LEU B 1 44 ? 6.977 -7.758 -14.227 1 98.94 44 LEU B O 1
ATOM 1250 N N . HIS B 1 45 ? 8.766 -9.07 -13.867 1 98.94 45 HIS B N 1
ATOM 1251 C CA . HIS B 1 45 ? 9.227 -8.969 -15.25 1 98.94 45 HIS B CA 1
ATOM 1252 C C . HIS B 1 45 ? 8.305 -9.742 -16.188 1 98.94 45 HIS B C 1
ATOM 1254 O O . HIS B 1 45 ? 7.543 -10.609 -15.75 1 98.94 45 HIS B O 1
ATOM 1260 N N . PRO B 1 46 ? 8.336 -9.375 -17.484 1 98.81 46 PRO B N 1
ATOM 1261 C CA . PRO B 1 46 ? 7.441 -10.062 -18.406 1 98.81 46 PRO B CA 1
ATOM 1262 C C . PRO B 1 46 ? 7.559 -11.586 -18.328 1 98.81 46 PRO B C 1
ATOM 1264 O O . PRO B 1 46 ? 8.664 -12.125 -18.344 1 98.81 46 PRO B O 1
ATOM 1267 N N . GLY B 1 47 ? 6.434 -12.188 -18.141 1 98.44 47 GLY B N 1
ATOM 1268 C CA . GLY B 1 47 ? 6.375 -13.641 -18.109 1 98.44 47 GLY B CA 1
ATOM 1269 C C . GLY B 1 47 ? 6.512 -14.211 -16.703 1 98.44 47 GLY B C 1
ATOM 1270 O O . GLY B 1 47 ? 6.387 -15.422 -16.516 1 98.44 47 GLY B O 1
ATOM 1271 N N . SER B 1 48 ? 6.699 -13.422 -15.727 1 98.75 48 SER B N 1
ATOM 1272 C CA . SER B 1 48 ? 6.961 -13.891 -14.367 1 98.75 48 SER B CA 1
ATOM 1273 C C . SER B 1 48 ? 5.676 -13.961 -13.547 1 98.75 48 SER B C 1
ATOM 1275 O O . SER B 1 48 ? 4.621 -13.516 -14 1 98.75 48 SER B O 1
ATOM 1277 N N . ALA B 1 49 ? 5.832 -14.586 -12.367 1 98.88 49 ALA B N 1
ATOM 1278 C CA . ALA B 1 49 ? 4.672 -14.734 -11.492 1 98.88 49 ALA B CA 1
ATOM 1279 C C . ALA B 1 49 ? 5.102 -14.977 -10.047 1 98.88 49 ALA B C 1
ATOM 1281 O O . ALA B 1 49 ? 6.223 -15.422 -9.797 1 98.88 49 ALA B O 1
ATOM 1282 N N . ILE B 1 50 ? 4.23 -14.531 -9.172 1 98.94 50 ILE B N 1
ATOM 1283 C CA . ILE B 1 50 ? 4.211 -15.109 -7.828 1 98.94 50 ILE B CA 1
ATOM 1284 C C . ILE B 1 50 ? 3.299 -16.328 -7.801 1 98.94 50 ILE B C 1
ATOM 1286 O O . ILE B 1 50 ? 2.094 -16.219 -8.039 1 98.94 50 ILE B O 1
ATOM 1290 N N . GLY B 1 51 ? 3.85 -17.422 -7.504 1 98.81 51 GLY B N 1
ATOM 1291 C CA . GLY B 1 51 ? 3.098 -18.672 -7.594 1 98.81 51 GLY B CA 1
ATOM 1292 C C . GLY B 1 51 ? 2.025 -18.797 -6.527 1 98.81 51 GLY B C 1
ATOM 1293 O O . GLY B 1 51 ? 2.07 -18.094 -5.508 1 98.81 51 GLY B O 1
ATOM 1294 N N . LEU B 1 52 ? 1.073 -19.734 -6.801 1 98.81 52 LEU B N 1
ATOM 1295 C CA . LEU B 1 52 ? -0.001 -19.984 -5.848 1 98.81 52 LEU B CA 1
ATOM 1296 C C . LEU B 1 52 ? 0.56 -20.422 -4.496 1 98.81 52 LEU B C 1
ATOM 1298 O O . LEU B 1 52 ? 1.475 -21.25 -4.438 1 98.81 52 LEU B O 1
ATOM 1302 N N . HIS B 1 53 ? 0.066 -19.891 -3.4 1 98.88 53 HIS B N 1
ATOM 1303 C CA . HIS B 1 53 ? 0.479 -20.234 -2.043 1 98.88 53 HIS B CA 1
ATOM 1304 C C . HIS B 1 53 ? -0.589 -19.828 -1.029 1 98.88 53 HIS B C 1
ATOM 1306 O O . HIS B 1 53 ? -1.338 -18.875 -1.253 1 98.88 53 HIS B O 1
ATOM 1312 N N . PRO B 1 54 ? -0.698 -20.547 0.018 1 98.75 54 PRO B N 1
ATOM 1313 C CA . PRO B 1 54 ? -1.635 -20.141 1.072 1 98.75 54 PRO B CA 1
ATOM 1314 C C . PRO B 1 54 ? -1.157 -18.938 1.861 1 98.75 54 PRO B C 1
ATOM 1316 O O . PRO B 1 54 ? 0.047 -18.75 2.062 1 98.75 54 PRO B O 1
ATOM 1319 N N . ILE B 1 55 ? -2.1 -18.094 2.232 1 98.75 55 ILE B N 1
ATOM 1320 C CA . ILE B 1 55 ? -1.749 -16.969 3.102 1 98.75 55 ILE B CA 1
ATOM 1321 C C . ILE B 1 55 ? -2.562 -17.047 4.391 1 98.75 55 ILE B C 1
ATOM 1323 O O . ILE B 1 55 ? -3.699 -17.516 4.391 1 98.75 55 ILE B O 1
ATOM 1327 N N . ASP B 1 56 ? -2.021 -16.547 5.457 1 98.56 56 ASP B N 1
ATOM 1328 C CA . ASP B 1 56 ? -2.689 -16.547 6.758 1 98.56 56 ASP B CA 1
ATOM 1329 C C . ASP B 1 56 ? -2.916 -15.117 7.254 1 98.56 56 ASP B C 1
ATOM 1331 O O . ASP B 1 56 ? -2.945 -14.875 8.461 1 98.56 56 ASP B O 1
ATOM 1335 N N . HIS B 1 57 ? -2.982 -14.234 6.43 1 98.75 57 HIS B N 1
ATOM 1336 C CA . HIS B 1 57 ? -3.301 -12.82 6.598 1 98.75 57 HIS B CA 1
ATOM 1337 C C . HIS B 1 57 ? -4.082 -12.281 5.402 1 98.75 57 HIS B C 1
ATOM 1339 O O . HIS B 1 57 ? -4.039 -12.867 4.316 1 98.75 57 HIS B O 1
ATOM 1345 N N . ASP B 1 58 ? -4.863 -11.164 5.625 1 98.94 58 ASP B N 1
ATOM 1346 C CA . ASP B 1 58 ? -5.309 -10.43 4.449 1 98.94 58 ASP B CA 1
ATOM 1347 C C . ASP B 1 58 ? -4.129 -9.805 3.713 1 98.94 58 ASP B C 1
ATOM 1349 O O . ASP B 1 58 ? -3.059 -9.609 4.293 1 98.94 58 ASP B O 1
ATOM 1353 N N . GLU B 1 59 ? -4.367 -9.547 2.463 1 98.88 59 GLU B N 1
ATOM 1354 C CA . GLU B 1 59 ? -3.312 -8.992 1.621 1 98.88 59 GLU B CA 1
ATOM 1355 C C . GLU B 1 59 ? -3.896 -8.18 0.47 1 98.88 59 GLU B C 1
ATOM 1357 O O . GLU B 1 59 ? -4.938 -8.531 -0.084 1 98.88 59 GLU B O 1
ATOM 1362 N N . VAL B 1 60 ? -3.264 -7.055 0.15 1 99 60 VAL B N 1
ATOM 1363 C CA . VAL B 1 60 ? -3.678 -6.258 -1.001 1 99 60 VAL B CA 1
ATOM 1364 C C . VAL B 1 60 ? -2.604 -6.32 -2.084 1 99 60 VAL B C 1
ATOM 1366 O O . VAL B 1 60 ? -1.413 -6.176 -1.795 1 99 60 VAL B O 1
ATOM 1369 N N . TYR B 1 61 ? -2.938 -6.641 -3.301 1 99 61 TYR B N 1
ATOM 1370 C CA . TYR B 1 61 ? -2.174 -6.371 -4.512 1 99 61 TYR B CA 1
ATOM 1371 C C . TYR B 1 61 ? -2.723 -5.148 -5.242 1 99 61 TYR B C 1
ATOM 1373 O O . TYR B 1 61 ? -3.859 -5.164 -5.719 1 99 61 TYR B O 1
ATOM 1381 N N . TYR B 1 62 ? -2.035 -4.082 -5.305 1 99 62 TYR B N 1
ATOM 1382 C CA . TYR B 1 62 ? -2.404 -2.895 -6.066 1 99 62 TYR B CA 1
ATOM 1383 C C . TYR B 1 62 ? -1.473 -2.699 -7.258 1 99 62 TYR B C 1
ATOM 1385 O O . TYR B 1 62 ? -0.249 -2.734 -7.109 1 99 62 TYR B O 1
ATOM 1393 N N . VAL B 1 63 ? -2.031 -2.459 -8.445 1 99 63 VAL B N 1
ATOM 1394 C CA . VAL B 1 63 ? -1.233 -2.354 -9.664 1 99 63 VAL B CA 1
ATOM 1395 C C . VAL B 1 63 ? -0.927 -0.885 -9.953 1 99 63 VAL B C 1
ATOM 1397 O O . VAL B 1 63 ? -1.841 -0.084 -10.164 1 99 63 VAL B O 1
ATOM 1400 N N . ILE B 1 64 ? 0.33 -0.592 -9.93 1 98.94 64 ILE B N 1
ATOM 1401 C CA . ILE B 1 64 ? 0.776 0.74 -10.328 1 98.94 64 ILE B CA 1
ATOM 1402 C C . ILE B 1 64 ? 0.843 0.831 -11.844 1 98.94 64 ILE B C 1
ATOM 1404 O O . ILE B 1 64 ? 0.39 1.814 -12.438 1 98.94 64 ILE B O 1
ATOM 1408 N N . SER B 1 65 ? 1.411 -0.156 -12.453 1 98.88 65 SER B N 1
ATOM 1409 C CA . SER B 1 65 ? 1.521 -0.22 -13.906 1 98.88 65 SER B CA 1
ATOM 1410 C C . SER B 1 65 ? 1.568 -1.664 -14.391 1 98.88 65 SER B C 1
ATOM 1412 O O . SER B 1 65 ? 1.887 -2.574 -13.625 1 98.88 65 SER B O 1
ATOM 1414 N N . GLY B 1 66 ? 1.277 -1.849 -15.672 1 98.75 66 GLY B N 1
ATOM 1415 C CA . GLY B 1 66 ? 1.291 -3.172 -16.281 1 98.75 66 GLY B CA 1
ATOM 1416 C C . GLY B 1 66 ? -0.021 -3.916 -16.109 1 98.75 66 GLY B C 1
ATOM 1417 O O . GLY B 1 66 ? -1.04 -3.316 -15.766 1 98.75 66 GLY B O 1
ATOM 1418 N N . THR B 1 67 ? 0.027 -5.164 -16.594 1 98.75 67 THR B N 1
ATOM 1419 C CA . THR B 1 67 ? -1.156 -6.016 -16.562 1 98.75 67 THR B CA 1
ATOM 1420 C C . THR B 1 67 ? -0.815 -7.402 -16.016 1 98.75 67 THR B C 1
ATOM 1422 O O . THR B 1 67 ? 0.289 -7.906 -16.234 1 98.75 67 THR B O 1
ATOM 1425 N N . GLY B 1 68 ? -1.796 -7.941 -15.32 1 98.88 68 GLY B N 1
ATOM 1426 C CA . GLY B 1 68 ? -1.63 -9.281 -14.781 1 98.88 68 GLY B CA 1
ATOM 1427 C C . GLY B 1 68 ? -2.947 -10 -14.555 1 98.88 68 GLY B C 1
ATOM 1428 O O . GLY B 1 68 ? -4 -9.531 -14.992 1 98.88 68 GLY B O 1
ATOM 1429 N N . GLU B 1 69 ? -2.838 -11.156 -14.016 1 98.94 69 GLU B N 1
ATOM 1430 C CA . GLU B 1 69 ? -3.965 -11.977 -13.586 1 98.94 69 GLU B CA 1
ATOM 1431 C C . GLU B 1 69 ? -3.758 -12.5 -12.164 1 98.94 69 GLU B C 1
ATOM 1433 O O . GLU B 1 69 ? -2.768 -13.172 -11.883 1 98.94 69 GLU B O 1
ATOM 1438 N N . VAL B 1 70 ? -4.672 -12.141 -11.297 1 98.94 70 VAL B N 1
ATOM 1439 C CA . VAL B 1 70 ? -4.613 -12.594 -9.914 1 98.94 70 VAL B CA 1
ATOM 1440 C C . VAL B 1 70 ? -5.523 -13.797 -9.719 1 98.94 70 VAL B C 1
ATOM 1442 O O . VAL B 1 70 ? -6.594 -13.883 -10.328 1 98.94 70 VAL B O 1
ATOM 1445 N N . THR B 1 71 ? -5.047 -14.695 -8.945 1 98.94 71 THR B N 1
ATOM 1446 C CA . THR B 1 71 ? -5.828 -15.891 -8.633 1 98.94 71 THR B CA 1
ATOM 1447 C C . THR B 1 71 ? -6.051 -16.016 -7.125 1 98.94 71 THR B C 1
ATOM 1449 O O . THR B 1 71 ? -5.125 -15.797 -6.34 1 98.94 71 THR B O 1
ATOM 1452 N N . SER B 1 72 ? -7.25 -16.297 -6.73 1 98.94 72 SER B N 1
ATOM 1453 C CA . SER B 1 72 ? -7.613 -16.625 -5.355 1 98.94 72 SER B CA 1
ATOM 1454 C C . SER B 1 72 ? -8.594 -17.797 -5.316 1 98.94 72 SER B C 1
ATOM 1456 O O . SER B 1 72 ? -9.68 -17.734 -5.895 1 98.94 72 SER B O 1
ATOM 1458 N N . ASP B 1 73 ? -8.125 -18.859 -4.672 1 98.81 73 ASP B N 1
ATOM 1459 C CA . ASP B 1 73 ? -8.938 -20.062 -4.484 1 98.81 73 ASP B CA 1
ATOM 1460 C C . ASP B 1 73 ? -9.531 -20.531 -5.809 1 98.81 73 ASP B C 1
ATOM 1462 O O . ASP B 1 73 ? -10.742 -20.766 -5.902 1 98.81 73 ASP B O 1
ATOM 1466 N N . GLY B 1 74 ? -8.75 -20.453 -6.742 1 98.69 74 GLY B N 1
ATOM 1467 C CA . GLY B 1 74 ? -9.102 -21.047 -8.023 1 98.69 74 GLY B CA 1
ATOM 1468 C C . GLY B 1 74 ? -9.797 -20.078 -8.961 1 98.69 74 GLY B C 1
ATOM 1469 O O . GLY B 1 74 ? -10.039 -20.406 -10.125 1 98.69 74 GLY B O 1
ATOM 1470 N N . ILE B 1 75 ? -10.156 -18.953 -8.5 1 98.81 75 ILE B N 1
ATOM 1471 C CA . ILE B 1 75 ? -10.797 -17.938 -9.336 1 98.81 75 ILE B CA 1
ATOM 1472 C C . ILE B 1 75 ? -9.75 -16.938 -9.828 1 98.81 75 ILE B C 1
ATOM 1474 O O . ILE B 1 75 ? -9.031 -16.344 -9.023 1 98.81 75 ILE B O 1
ATOM 1478 N N . ALA B 1 76 ? -9.664 -16.766 -11.133 1 98.88 76 ALA B N 1
ATOM 1479 C CA . ALA B 1 76 ? -8.711 -15.844 -11.734 1 98.88 76 ALA B CA 1
ATOM 1480 C C . ALA B 1 76 ? -9.422 -14.594 -12.258 1 98.88 76 ALA B C 1
ATOM 1482 O O . ALA B 1 76 ? -10.508 -14.68 -12.828 1 98.88 76 ALA B O 1
ATOM 1483 N N . LYS B 1 77 ? -8.844 -13.414 -12.008 1 98.94 77 LYS B N 1
ATOM 1484 C CA . LYS B 1 77 ? -9.359 -12.141 -12.492 1 98.94 77 LYS B CA 1
ATOM 1485 C C . LYS B 1 77 ? -8.234 -11.273 -13.055 1 98.94 77 LYS B C 1
ATOM 1487 O O . LYS B 1 77 ? -7.129 -11.25 -12.516 1 98.94 77 LYS B O 1
ATOM 1492 N N . PRO B 1 78 ? -8.5 -10.562 -14.164 1 98.88 78 PRO B N 1
ATOM 1493 C CA . PRO B 1 78 ? -7.496 -9.625 -14.664 1 98.88 78 PRO B CA 1
ATOM 1494 C C . PRO B 1 78 ? -7.281 -8.438 -13.734 1 98.88 78 PRO B C 1
ATOM 1496 O O . PRO B 1 78 ? -8.219 -8 -13.055 1 98.88 78 PRO B O 1
ATOM 1499 N N . LEU B 1 79 ? -6.125 -7.949 -13.688 1 98.75 79 LEU B N 1
ATOM 1500 C CA . LEU B 1 79 ? -5.727 -6.766 -12.938 1 98.75 79 LEU B CA 1
ATOM 1501 C C . LEU B 1 79 ? -4.844 -5.855 -13.781 1 98.75 79 LEU B C 1
ATOM 1503 O O . LEU B 1 79 ? -3.889 -6.316 -14.414 1 98.75 79 LEU B O 1
ATOM 1507 N N . SER B 1 80 ? -5.117 -4.605 -13.805 1 98.75 80 SER B N 1
ATOM 1508 C CA . SER B 1 80 ? -4.301 -3.635 -14.523 1 98.75 80 SER B CA 1
ATOM 1509 C C . SER B 1 80 ? -4.117 -2.357 -13.719 1 98.75 80 SER B C 1
ATOM 1511 O O . SER B 1 80 ? -4.621 -2.248 -12.594 1 98.75 80 SER B O 1
ATOM 1513 N N . ALA B 1 81 ? -3.404 -1.425 -14.281 1 98.81 81 ALA B N 1
ATOM 1514 C CA . ALA B 1 81 ? -3.035 -0.21 -13.562 1 98.81 81 ALA B CA 1
ATOM 1515 C C . ALA B 1 81 ? -4.258 0.447 -12.93 1 98.81 81 ALA B C 1
ATOM 1517 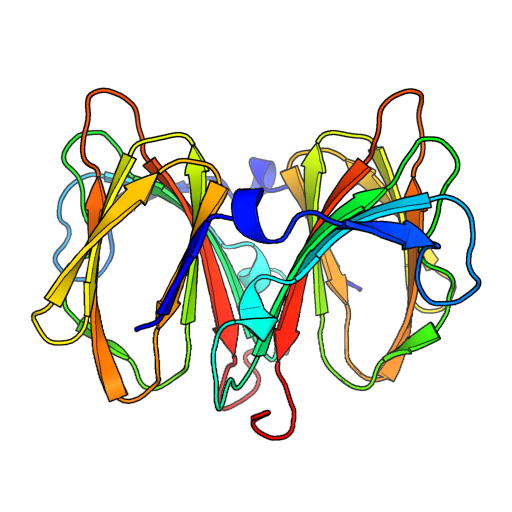O O . ALA B 1 81 ? -5.277 0.643 -13.594 1 98.81 81 ALA B O 1
ATOM 1518 N N . GLY B 1 82 ? -4.168 0.692 -11.633 1 98.88 82 GLY B N 1
ATOM 1519 C CA . GLY B 1 82 ? -5.25 1.347 -10.922 1 98.88 82 GLY B CA 1
ATOM 1520 C C . GLY B 1 82 ? -6.223 0.369 -10.281 1 98.88 82 GLY B C 1
ATOM 1521 O O . GLY B 1 82 ? -7.121 0.772 -9.547 1 98.88 82 GLY B O 1
ATOM 1522 N N . MET B 1 83 ? -6.055 -0.859 -10.562 1 98.94 83 MET B N 1
ATOM 1523 C CA . MET B 1 83 ? -6.891 -1.875 -9.93 1 98.94 83 MET B CA 1
ATOM 1524 C C . MET B 1 83 ? -6.16 -2.52 -8.758 1 98.94 83 MET B C 1
ATOM 1526 O O . MET B 1 83 ? -4.93 -2.57 -8.734 1 98.94 83 MET B O 1
ATOM 1530 N N . ALA B 1 84 ? -6.941 -2.982 -7.82 1 99 84 ALA B N 1
ATOM 1531 C CA . ALA B 1 84 ? -6.434 -3.699 -6.652 1 99 84 ALA B CA 1
ATOM 1532 C C . ALA B 1 84 ? -7.227 -4.977 -6.406 1 99 84 ALA B C 1
ATOM 1534 O O . ALA B 1 84 ? -8.414 -5.055 -6.734 1 99 84 ALA B O 1
ATOM 1535 N N . ALA B 1 85 ? -6.559 -5.965 -5.914 1 99 85 ALA B N 1
ATOM 1536 C CA . ALA B 1 85 ? -7.207 -7.141 -5.34 1 99 85 ALA B CA 1
ATOM 1537 C C . ALA B 1 85 ? -7.043 -7.172 -3.822 1 99 85 ALA B C 1
ATOM 1539 O O . ALA B 1 85 ? -5.93 -7.035 -3.309 1 99 85 ALA B O 1
ATOM 1540 N N . TYR B 1 86 ? -8.078 -7.223 -3.152 1 99 86 TYR B N 1
ATOM 1541 C CA . TYR B 1 86 ? -8.062 -7.562 -1.734 1 99 86 TYR B CA 1
ATOM 1542 C C . TYR B 1 86 ? -8.219 -9.062 -1.528 1 99 86 TYR B C 1
ATOM 1544 O O . TYR B 1 86 ? -9.227 -9.648 -1.932 1 99 86 TYR B O 1
ATOM 1552 N N . LEU B 1 87 ? -7.246 -9.648 -0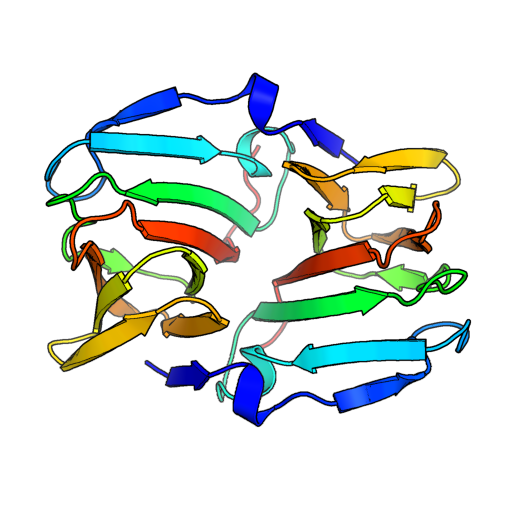.922 1 98.94 87 LEU B N 1
ATOM 1553 C CA . LEU B 1 87 ? -7.16 -11.086 -0.712 1 98.94 87 LEU B CA 1
ATOM 1554 C C . LEU B 1 87 ? -7.305 -11.43 0.767 1 98.94 87 LEU B C 1
ATOM 1556 O O . LEU B 1 87 ? -6.77 -10.727 1.628 1 98.94 87 LEU B O 1
ATOM 1560 N N . TYR B 1 88 ? -8.016 -12.508 1.049 1 98.88 88 TYR B N 1
ATOM 1561 C CA . TYR B 1 88 ? -8.398 -12.781 2.432 1 98.88 88 TYR B CA 1
ATOM 1562 C C . TYR B 1 88 ? -7.547 -13.898 3.021 1 98.88 88 TYR B C 1
ATOM 1564 O O . TYR B 1 88 ? -7.191 -14.852 2.32 1 98.88 88 TYR B O 1
ATOM 1572 N N . SER B 1 89 ? -7.301 -13.727 4.352 1 98.75 89 SER B N 1
ATOM 1573 C CA . SER B 1 89 ? -6.668 -14.797 5.117 1 98.75 89 SER B CA 1
ATOM 1574 C C . SER B 1 89 ? -7.344 -16.141 4.859 1 98.75 89 SER B C 1
ATOM 1576 O O . SER B 1 89 ? -8.57 -16.219 4.781 1 98.75 89 SER B O 1
ATOM 1578 N N . GLY B 1 90 ? -6.523 -17.172 4.695 1 98.75 90 GLY B N 1
ATOM 1579 C CA . GLY B 1 90 ? -7.035 -18.516 4.48 1 98.75 90 GLY B CA 1
ATOM 1580 C C . GLY B 1 90 ? -7.098 -18.906 3.018 1 98.75 90 GLY B C 1
ATOM 1581 O O . GLY B 1 90 ? -7.273 -20.078 2.689 1 98.75 90 GLY B O 1
ATOM 1582 N N . SER B 1 91 ? -6.945 -18 2.096 1 98.88 91 SER B N 1
ATOM 1583 C CA . SER B 1 91 ? -7.035 -18.25 0.662 1 98.88 91 SER B CA 1
ATOM 1584 C C . SER B 1 91 ? -5.703 -18.75 0.103 1 98.88 91 SER B C 1
ATOM 1586 O O . SER B 1 91 ? -4.652 -18.531 0.711 1 98.88 91 SER B O 1
ATOM 1588 N N . GLU B 1 92 ? -5.781 -19.438 -0.969 1 98.94 92 GLU B N 1
ATOM 1589 C CA . GLU B 1 92 ? -4.633 -19.688 -1.837 1 98.94 92 GLU B CA 1
ATOM 1590 C C . GLU B 1 92 ? -4.562 -18.656 -2.961 1 98.94 92 GLU B C 1
ATOM 1592 O O . GLU B 1 92 ? -5.477 -18.562 -3.783 1 98.94 92 GLU B O 1
ATOM 1597 N N . VAL B 1 93 ? -3.441 -17.906 -3.008 1 98.94 93 VAL B N 1
ATOM 1598 C CA . VAL B 1 93 ? -3.451 -16.766 -3.91 1 98.94 93 VAL B CA 1
ATOM 1599 C C . VAL B 1 93 ? -2.178 -16.766 -4.754 1 98.94 93 VAL B C 1
ATOM 1601 O O . VAL B 1 93 ? -1.171 -17.359 -4.371 1 98.94 93 VAL B O 1
ATOM 1604 N N . GLY B 1 94 ? -2.215 -16.172 -5.891 1 98.94 94 GLY B N 1
ATOM 1605 C CA . GLY B 1 94 ? -1.1 -15.922 -6.789 1 98.94 94 GLY B CA 1
ATOM 1606 C C . GLY B 1 94 ? -1.383 -14.812 -7.793 1 98.94 94 GLY B C 1
ATOM 1607 O O . GLY B 1 94 ? -2.51 -14.32 -7.879 1 98.94 94 GLY B O 1
ATOM 1608 N N . ILE B 1 95 ? -0.351 -14.414 -8.469 1 98.94 95 ILE B N 1
ATOM 1609 C CA . ILE B 1 95 ? -0.527 -13.406 -9.516 1 98.94 95 ILE B CA 1
ATOM 1610 C C . ILE B 1 95 ? 0.535 -13.594 -10.594 1 98.94 95 ILE B C 1
ATOM 1612 O O . ILE B 1 95 ? 1.695 -13.875 -10.289 1 98.94 95 ILE B O 1
ATOM 1616 N N . LYS B 1 96 ? 0.154 -13.406 -11.773 1 98.88 96 LYS B N 1
ATOM 1617 C CA . LYS B 1 96 ? 1.071 -13.5 -12.906 1 98.88 96 LYS B CA 1
ATOM 1618 C C . LYS B 1 96 ? 1.044 -12.227 -13.742 1 98.88 96 LYS B C 1
ATOM 1620 O O . LYS B 1 96 ? -0.006 -11.602 -13.898 1 98.88 96 LYS B O 1
ATOM 1625 N N . GLN B 1 97 ? 2.225 -11.844 -14.18 1 98.88 97 GLN B N 1
ATOM 1626 C CA . GLN B 1 97 ? 2.336 -10.766 -15.148 1 98.88 97 GLN B CA 1
ATOM 1627 C C . GLN B 1 97 ? 1.834 -11.203 -16.516 1 98.88 97 GLN B C 1
ATOM 1629 O O . GLN B 1 97 ? 2.193 -12.273 -17 1 98.88 97 GLN B O 1
ATOM 1634 N N . THR B 1 98 ? 0.883 -10.328 -16.906 1 97.81 98 THR B N 1
ATOM 1635 C CA . THR B 1 98 ? 0.365 -10.578 -18.25 1 97.81 98 THR B CA 1
ATOM 1636 C C . THR B 1 98 ? 0.658 -9.391 -19.172 1 97.81 98 THR B C 1
ATOM 1638 O O . THR B 1 98 ? 0.808 -8.266 -18.703 1 97.81 98 THR B O 1
ATOM 1641 N N . GLY B 1 99 ? 0.966 -9.516 -20.328 1 92.81 99 GLY B N 1
ATOM 1642 C CA . GLY B 1 99 ? 1.285 -8.445 -21.266 1 92.81 99 GLY B CA 1
ATOM 1643 C C . GLY B 1 99 ? 2.748 -8.422 -21.656 1 92.81 99 GLY B C 1
ATOM 1644 O O . GLY B 1 99 ? 3.504 -9.336 -21.328 1 92.81 99 GLY B O 1
ATOM 1645 N N . SER B 1 100 ? 3.104 -7.242 -22.328 1 97.38 100 SER B N 1
ATOM 1646 C CA . SER B 1 100 ? 4.473 -7.137 -22.812 1 97.38 100 SER B CA 1
ATOM 1647 C C . SER B 1 100 ? 5.332 -6.285 -21.875 1 97.38 100 SER B C 1
ATOM 1649 O O . SER B 1 100 ? 6.559 -6.32 -21.953 1 97.38 100 SER B O 1
ATOM 1651 N N . GLU B 1 101 ? 4.719 -5.465 -21.031 1 98.56 101 GLU B N 1
ATOM 1652 C CA . GLU B 1 101 ? 5.438 -4.613 -20.094 1 98.56 101 GLU B CA 1
ATOM 1653 C C . GLU B 1 101 ? 5.422 -5.215 -18.688 1 98.56 101 GLU B C 1
ATOM 1655 O O . GLU B 1 101 ? 4.512 -5.969 -18.328 1 98.56 101 GLU B O 1
ATOM 1660 N N . PRO B 1 102 ? 6.391 -4.879 -17.875 1 98.94 102 PRO B N 1
ATOM 1661 C CA . PRO B 1 102 ? 6.41 -5.387 -16.5 1 98.94 102 PRO B CA 1
ATOM 1662 C C . PRO B 1 102 ? 5.164 -4.996 -15.719 1 98.94 102 PRO B C 1
ATOM 1664 O O . PRO B 1 102 ? 4.516 -3.994 -16.031 1 98.94 102 PRO B O 1
ATOM 1667 N N . LEU B 1 103 ? 4.824 -5.844 -14.773 1 98.94 103 LEU B N 1
ATOM 1668 C CA . LEU B 1 103 ? 3.74 -5.59 -13.836 1 98.94 103 LEU B CA 1
ATOM 1669 C C . LEU B 1 103 ? 4.281 -5.055 -12.516 1 98.94 103 LEU B C 1
ATOM 1671 O O . LEU B 1 103 ? 5.012 -5.754 -11.805 1 98.94 103 LEU B O 1
ATOM 1675 N N . THR B 1 104 ? 3.951 -3.809 -12.156 1 98.94 104 THR B N 1
ATOM 1676 C CA . THR B 1 104 ? 4.395 -3.184 -10.914 1 98.94 104 THR B CA 1
ATOM 1677 C C . THR B 1 104 ? 3.291 -3.229 -9.859 1 98.94 104 THR B C 1
ATOM 1679 O O . THR B 1 104 ? 2.203 -2.686 -10.07 1 98.94 104 THR B O 1
ATOM 1682 N N . LEU B 1 105 ? 3.652 -3.855 -8.703 1 98.94 105 LEU B N 1
ATOM 1683 C CA . LEU B 1 105 ? 2.686 -4.09 -7.641 1 98.94 105 LEU B CA 1
ATOM 1684 C C . LEU B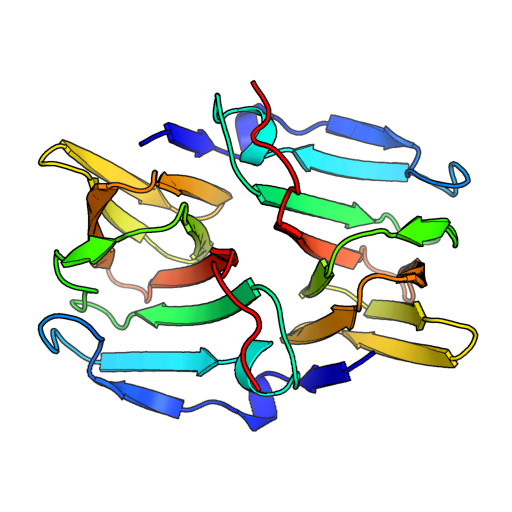 1 105 ? 3.117 -3.398 -6.352 1 98.94 105 LEU B C 1
ATOM 1686 O O . LEU B 1 105 ? 4.305 -3.365 -6.027 1 98.94 105 LEU B O 1
ATOM 1690 N N . ILE B 1 106 ? 2.15 -2.859 -5.691 1 99 106 ILE B N 1
ATOM 1691 C CA . ILE B 1 106 ? 2.279 -2.695 -4.246 1 99 106 ILE B CA 1
ATOM 1692 C C . ILE B 1 106 ? 1.635 -3.883 -3.533 1 99 106 ILE B C 1
ATOM 1694 O O . ILE B 1 106 ? 0.527 -4.297 -3.885 1 99 106 ILE B O 1
ATOM 1698 N N . ILE B 1 107 ? 2.34 -4.453 -2.598 1 99 107 ILE B N 1
ATOM 1699 C CA . ILE B 1 107 ? 1.863 -5.551 -1.765 1 99 107 ILE B CA 1
ATOM 1700 C C . ILE B 1 107 ? 1.873 -5.125 -0.298 1 99 107 ILE B C 1
ATOM 1702 O O . ILE B 1 107 ? 2.896 -4.672 0.217 1 99 107 ILE B O 1
ATOM 1706 N N . ALA B 1 108 ? 0.777 -5.246 0.354 1 99 108 ALA B N 1
ATOM 1707 C CA . ALA B 1 108 ? 0.688 -4.859 1.759 1 99 108 ALA B CA 1
ATOM 1708 C C . ALA B 1 108 ? -0.169 -5.848 2.547 1 99 108 ALA B C 1
ATOM 1710 O O . ALA B 1 108 ? -1.199 -6.312 2.055 1 99 108 ALA B O 1
ATOM 1711 N N . TYR B 1 109 ? 0.224 -6.16 3.748 1 98.94 109 TYR B N 1
ATOM 1712 C CA . TYR B 1 109 ? -0.569 -7.047 4.594 1 98.94 109 TYR B CA 1
ATOM 1713 C C . TYR B 1 109 ? -0.191 -6.883 6.062 1 98.94 109 TYR B C 1
ATOM 1715 O O . TYR B 1 109 ? 0.956 -6.559 6.379 1 98.94 109 TYR B O 1
ATOM 1723 N N . PRO B 1 110 ? -1.144 -7.102 6.977 1 98.81 110 PRO B N 1
ATOM 1724 C CA . PRO B 1 110 ? -0.84 -7.039 8.406 1 98.81 110 PRO B CA 1
ATOM 1725 C C . PRO B 1 110 ? -0.063 -8.258 8.906 1 98.81 110 PRO B C 1
ATOM 1727 O O . PRO B 1 110 ? -0.14 -9.328 8.297 1 98.81 110 PRO B O 1
ATOM 1730 N N . LEU B 1 111 ? 0.654 -8.008 9.922 1 98.31 111 LEU B N 1
ATOM 1731 C CA . LEU B 1 111 ? 1.362 -9.094 10.594 1 98.31 111 LEU B CA 1
ATOM 1732 C C . LEU B 1 111 ? 0.631 -9.516 11.859 1 98.31 111 LEU B C 1
ATOM 1734 O O . LEU B 1 111 ? 0.069 -8.672 12.57 1 98.31 111 LEU B O 1
ATOM 1738 N N . LYS B 1 112 ? 0.66 -10.766 12.117 1 95.44 112 LYS B N 1
ATOM 1739 C CA . LYS B 1 112 ? 0.062 -11.281 13.344 1 95.44 112 LYS B CA 1
ATOM 1740 C C . LYS B 1 112 ? 0.833 -10.805 14.57 1 95.44 112 LYS B C 1
ATOM 1742 O O . LYS B 1 112 ? 0.241 -10.531 15.617 1 95.44 112 LYS B O 1
ATOM 1747 N N . GLU B 1 113 ? 2.088 -10.781 14.438 1 96.25 113 GLU B N 1
ATOM 1748 C CA . GLU B 1 113 ? 3.018 -10.312 15.453 1 96.25 113 GLU B CA 1
ATOM 1749 C C . GLU B 1 113 ? 4.035 -9.336 14.867 1 96.25 113 GLU B C 1
ATOM 1751 O O . GLU B 1 113 ? 4.434 -9.477 13.703 1 96.25 113 GLU B O 1
ATOM 1756 N N . ARG B 1 114 ? 4.359 -8.43 15.695 1 96.81 114 ARG B N 1
ATOM 1757 C CA . ARG B 1 114 ? 5.359 -7.469 15.242 1 96.81 114 ARG B CA 1
ATOM 1758 C C . ARG B 1 114 ? 6.668 -8.172 14.883 1 96.81 114 ARG B C 1
ATOM 1760 O O . ARG B 1 114 ? 7.066 -9.125 15.547 1 96.81 114 ARG B O 1
ATOM 1767 N N . LYS B 1 115 ? 7.301 -7.629 13.828 1 95.19 115 LYS B N 1
ATOM 1768 C CA . LYS B 1 115 ? 8.586 -8.172 13.391 1 95.19 115 LYS B CA 1
ATOM 1769 C C . LYS B 1 115 ? 9.719 -7.195 13.703 1 95.19 115 LYS B C 1
ATOM 1771 O O . LYS B 1 115 ? 9.57 -5.984 13.523 1 95.19 115 LYS B O 1
ATOM 1776 N N . PRO B 1 116 ? 10.82 -7.781 14.133 1 88.38 116 PRO B N 1
ATOM 1777 C CA . PRO B 1 116 ? 11.961 -6.91 14.43 1 88.38 116 PRO B CA 1
ATOM 1778 C C . PRO B 1 116 ? 12.586 -6.312 13.172 1 88.38 116 PRO B C 1
ATOM 1780 O O . PRO B 1 116 ? 12.523 -6.914 12.102 1 88.38 116 PRO B O 1
#

Radius of gyration: 16.75 Å; Cα contacts (8 Å, |Δi|>4): 721; chains: 2; bounding box: 36×44×42 Å

InterPro domains:
  IPR011051 RmlC-like cupin domain superfamily [SSF51182] (25-109)
  IPR013096 Cupin 2, conserved barrel [PF07883] (44-107)
  IPR014710 RmlC-like jelly roll fold [G3DSA:2.60.120.10] (1-112)
  IPR051610 Glucose-6-phosphate isomerase/Oxalate decarboxylase [PTHR35848] (15-113)

Foldseek 3Di:
DDDDDQVVQWDWDQAEAPSFAIKIKRFPCVRPAQDFKTKIKIKAAPRGKHDWDAAQWKKKKAWQAAKKWKDKQHDIDIDGHGDMDIGGGGITIMMTGDDNGITMIIMMTGHPGTHD/DDDDDQVVQWDWDQAEAPSFAIKIKRFPCVRPAQDFKTKIKIKAAPRGKHDWDAAQWKKKKAWQAAKKWKDKQHDIDIDGHGDMDIHGGGITIMMTGDDNGITMIIMMTGHPGTHD

pLDDT: mean 98.5, std 1.26, range [88.38, 99.0]